Protein AF-A0A0W0XPN0-F1 (afdb_monomer_lite)

Secondary structure (DSSP, 8-state):
--HHHHHHHHHHHHHHH-TT--EEEE----HHHHHIIIIITTSSSTT---HHHHHHHHHHHHHHHHHHHHHTT--EEEE----HHHHHTS-HHHHHHHHHHHGGGGSHHHHHHHHHTTEEEEEE-GGGT--S-TTSHHHHHHHHHHHHHHHS---TTSEEEEEE-S---HHHHHHHHHTS-HHHHHHHHHHHHHHHTT-HHHHHHHHHHHHHHHHHSS--PPPSEEEEE-TTS--------HHHHHTT---EEEEESS-GGG--HHHHHHHHHHHHSPPP--------------HHHHHHHHHHHHHHHH-GGGSBTT--

Sequence (320 aa):
MSNKTDETDFANRVRSHFPEGLTGVISPGGTRSAYILAYNRHNKNPGKIDFADYAEKTFISYCQLLLNFFELGGQNIIDAAPPLGLALTRSPEYIQKMTQYYLTYISQPMQDAYRKMQIDPYFVGLEAIMDSNSTSVLHQYGQRLIDFMETWPYNAGNRKLIFEISPIPLYSLWHSFQAMSASDREHLDNQLRSEVETDFNKLNNTLYRYFIRAIYGFELPPPHFTLSTNAKGSCKAYLSMPTLFSTGINMKFFYTPYSPIHMKRGALKRIIEDLIAPKQSVSHEMDYRTQSLSSQNMATAFVAMQELIDDFDSILGLTK

InterPro domains:
  IPR036424 Decaprenyl diphosphate synthase-like superfamily [G3DSA:3.40.1180.10] (3-280)

Radius of gyration: 20.63 Å; chains: 1; bounding box: 58×41×52 Å

Foldseek 3Di:
DPPPVVLVVQLVLLCVLPVLFAEEEEAQPPLLVLCLLPPQLPPPCSNDDDLVVSLVVLVVLQLVLVVLCVSSNGFEYEYLYPACVVVVVDDLVSSLSVLVSVCVCLDPVNVVSCVVQQEDEEEFPLVVQCDPPCPRSSVVSSVVRVVSNVPDPDDPPGGYYYYHNAQDDVVLLVVLLVPDDPVVNVVLVVLLVVCVVPPLLVNLQSLLQVSCCSGGVDGDGQHQEYEEECLALDDDDSDSYVSNVVSPDDHQYKYANHGSSNADSVLSSLVSVCSSPPDDDDDDRDHNHDDDDDSVVSNVVSVVNVVRSVDSCRMTRSHD

pLDDT: mean 79.83, std 14.8, range [35.81, 97.88]

Structure (mmCIF, N/CA/C/O backbone):
data_AF-A0A0W0XPN0-F1
#
_entry.id   AF-A0A0W0XPN0-F1
#
loop_
_atom_site.group_PDB
_atom_site.id
_atom_site.type_symbol
_atom_site.label_atom_id
_atom_site.label_alt_id
_atom_site.label_comp_id
_atom_site.label_asym_id
_atom_site.label_entity_id
_atom_site.label_seq_id
_atom_site.pdbx_PDB_ins_code
_atom_site.Cartn_x
_atom_site.Cartn_y
_atom_site.Cartn_z
_atom_site.occupancy
_atom_site.B_iso_or_equiv
_atom_site.auth_seq_id
_atom_site.auth_comp_id
_atom_site.auth_asym_id
_atom_site.auth_atom_id
_atom_site.pdbx_PDB_model_num
ATOM 1 N N . MET A 1 1 ? 27.548 -15.413 11.472 1.00 38.91 1 MET A N 1
ATOM 2 C CA . MET A 1 1 ? 26.380 -16.201 11.938 1.00 38.91 1 MET A CA 1
ATOM 3 C C . MET A 1 1 ? 25.649 -15.532 13.121 1.00 38.91 1 MET A C 1
ATOM 5 O O . MET A 1 1 ? 25.025 -16.228 13.903 1.00 38.91 1 MET A O 1
ATOM 9 N N . SER A 1 2 ? 25.638 -14.190 13.220 1.00 45.88 2 SER A N 1
ATOM 10 C CA . SER A 1 2 ? 25.074 -13.441 14.368 1.00 45.88 2 SER A CA 1
ATOM 11 C C . SER A 1 2 ? 23.736 -12.718 14.089 1.00 45.88 2 SER A C 1
ATOM 13 O O . SER A 1 2 ? 23.223 -12.062 14.984 1.00 45.88 2 SER A O 1
ATOM 15 N N . ASN A 1 3 ? 23.158 -12.808 12.880 1.00 55.03 3 ASN A N 1
ATOM 16 C CA . ASN A 1 3 ? 22.055 -11.909 12.480 1.00 55.03 3 ASN A CA 1
ATOM 17 C C . ASN A 1 3 ? 20.630 -12.456 12.677 1.00 55.03 3 ASN A C 1
ATOM 19 O O . ASN A 1 3 ? 19.716 -11.662 12.845 1.00 55.03 3 ASN A O 1
ATOM 23 N N . LYS A 1 4 ? 20.393 -13.777 12.663 1.00 56.25 4 LYS A N 1
ATOM 24 C CA . LYS A 1 4 ? 19.008 -14.303 12.693 1.00 56.25 4 LYS A CA 1
ATOM 25 C C . LYS A 1 4 ? 18.315 -14.151 14.052 1.00 56.25 4 LYS A C 1
ATOM 27 O O . LYS A 1 4 ? 17.098 -13.982 14.091 1.00 56.25 4 LYS A O 1
ATOM 32 N N . THR A 1 5 ? 19.072 -14.228 15.144 1.00 59.00 5 THR A N 1
ATOM 33 C CA . THR A 1 5 ? 18.535 -14.106 16.506 1.00 59.00 5 THR A CA 1
ATOM 34 C C . THR A 1 5 ? 18.104 -12.663 16.782 1.00 59.00 5 THR A C 1
ATOM 36 O O . THR A 1 5 ? 16.946 -12.448 17.108 1.00 59.00 5 THR A O 1
ATOM 39 N N . ASP A 1 6 ? 18.961 -11.680 16.471 1.00 71.69 6 ASP A N 1
ATOM 40 C CA . ASP A 1 6 ? 18.653 -10.241 16.592 1.00 71.69 6 ASP A CA 1
ATOM 41 C C . ASP A 1 6 ? 17.447 -9.813 15.727 1.00 71.69 6 ASP A C 1
ATOM 43 O O . ASP A 1 6 ? 16.615 -9.006 16.137 1.00 71.69 6 ASP A O 1
ATOM 47 N N . GLU A 1 7 ? 17.286 -10.396 14.534 1.00 68.88 7 GLU A N 1
ATOM 48 C CA . GLU A 1 7 ? 16.131 -10.097 13.677 1.00 68.88 7 GLU A CA 1
ATOM 49 C C . GLU A 1 7 ? 14.821 -10.710 14.175 1.00 68.88 7 GLU A C 1
ATOM 51 O O . GLU A 1 7 ? 13.777 -10.058 14.113 1.00 68.88 7 GLU A O 1
ATOM 56 N N . THR A 1 8 ? 14.860 -11.945 14.680 1.00 75.06 8 THR A N 1
ATOM 57 C CA . THR A 1 8 ? 13.676 -12.577 15.283 1.00 75.06 8 THR A CA 1
ATOM 58 C C . THR A 1 8 ? 13.257 -11.809 16.536 1.00 75.06 8 THR A C 1
ATOM 60 O O . THR A 1 8 ? 12.069 -11.551 16.736 1.00 75.06 8 THR A O 1
ATOM 63 N N . ASP A 1 9 ? 14.235 -11.354 17.319 1.00 87.06 9 ASP A N 1
ATOM 64 C CA . ASP A 1 9 ? 14.020 -10.510 18.489 1.00 87.06 9 ASP A CA 1
ATOM 65 C C . ASP A 1 9 ? 13.415 -9.155 18.098 1.00 87.06 9 ASP A C 1
ATOM 67 O O . ASP A 1 9 ? 12.477 -8.685 18.746 1.00 87.06 9 ASP A O 1
ATOM 71 N N . PHE A 1 10 ? 13.869 -8.544 16.999 1.00 92.25 10 PHE A N 1
ATOM 72 C CA . PHE A 1 10 ? 13.281 -7.308 16.485 1.00 92.25 10 PHE A CA 1
ATOM 73 C C . PHE A 1 10 ? 11.823 -7.489 16.050 1.00 92.25 10 PHE A C 1
ATOM 75 O O . PHE A 1 10 ? 10.952 -6.759 16.520 1.00 92.25 10 PHE A O 1
ATOM 82 N N . ALA A 1 11 ? 11.530 -8.474 15.199 1.00 95.25 11 ALA A N 1
ATOM 83 C CA . ALA A 1 11 ? 10.171 -8.703 14.710 1.00 95.25 11 ALA A CA 1
ATOM 84 C C . ALA A 1 11 ? 9.191 -9.019 15.852 1.00 95.25 11 ALA A C 1
ATOM 86 O O . ALA A 1 11 ? 8.047 -8.565 15.837 1.00 95.25 11 ALA A O 1
ATOM 87 N N . ASN A 1 12 ? 9.639 -9.759 16.870 1.00 95.12 12 ASN A N 1
ATOM 88 C CA . ASN A 1 12 ? 8.838 -10.026 18.062 1.00 95.12 12 ASN A CA 1
ATOM 89 C C . ASN A 1 12 ? 8.593 -8.755 18.880 1.00 95.12 12 ASN A C 1
ATOM 91 O O . ASN A 1 12 ? 7.467 -8.530 19.310 1.00 95.12 12 ASN A O 1
ATOM 95 N N . ARG A 1 13 ? 9.595 -7.880 19.039 1.00 94.75 13 ARG A N 1
ATOM 96 C CA . ARG A 1 13 ? 9.406 -6.566 19.678 1.00 94.75 13 ARG A CA 1
ATOM 97 C C . ARG A 1 13 ? 8.383 -5.706 18.939 1.00 94.75 13 ARG A C 1
ATOM 99 O O . ARG A 1 13 ? 7.565 -5.072 19.595 1.00 94.75 13 ARG A O 1
ATOM 106 N N . VAL A 1 14 ? 8.408 -5.708 17.605 1.00 96.06 14 VAL A N 1
ATOM 107 C CA . VAL A 1 14 ? 7.427 -4.988 16.777 1.00 96.06 14 VAL A CA 1
ATOM 108 C C . VAL A 1 14 ? 6.019 -5.519 17.026 1.00 96.06 14 VAL A C 1
ATOM 110 O O . VAL A 1 14 ? 5.128 -4.735 17.334 1.00 96.06 14 VAL A O 1
ATOM 113 N N . ARG A 1 15 ? 5.822 -6.842 16.980 1.00 95.81 15 ARG A N 1
ATOM 114 C CA . ARG A 1 15 ? 4.510 -7.465 17.240 1.00 95.81 15 ARG A CA 1
ATOM 115 C C . ARG A 1 15 ? 4.014 -7.235 18.666 1.00 95.81 15 ARG A C 1
ATOM 117 O O . ARG A 1 15 ? 2.822 -7.052 18.866 1.00 95.81 15 ARG A O 1
ATOM 124 N N . SER A 1 16 ? 4.913 -7.224 19.649 1.00 95.25 16 SER A N 1
ATOM 125 C CA . SER A 1 16 ? 4.556 -6.912 21.036 1.00 95.25 16 SER A CA 1
ATOM 126 C C . SER A 1 16 ? 4.176 -5.443 21.228 1.00 95.25 16 SER A C 1
ATOM 128 O O . SER A 1 16 ? 3.353 -5.146 22.087 1.00 95.25 16 SER A O 1
ATOM 130 N N . HIS A 1 17 ? 4.782 -4.526 20.467 1.00 94.62 17 HIS A N 1
ATOM 131 C CA . HIS A 1 17 ? 4.475 -3.097 20.544 1.00 94.62 17 HIS A CA 1
ATOM 132 C C . HIS A 1 17 ? 3.191 -2.729 19.785 1.00 94.62 17 HIS A C 1
ATOM 134 O O . HIS A 1 17 ? 2.440 -1.887 20.262 1.00 94.62 17 HIS A O 1
ATOM 140 N N . PHE A 1 18 ? 2.928 -3.387 18.651 1.00 94.94 18 PHE A N 1
ATOM 141 C CA . PHE A 1 18 ? 1.719 -3.230 17.834 1.00 94.94 18 PHE A CA 1
ATOM 142 C C . PHE A 1 18 ? 0.908 -4.540 17.826 1.00 94.94 18 PHE A C 1
ATOM 144 O O . PHE A 1 18 ? 0.928 -5.261 16.820 1.00 94.94 18 PHE A O 1
ATOM 151 N N . PRO A 1 19 ? 0.233 -4.907 18.934 1.00 93.69 19 PRO A N 1
ATOM 152 C CA . PRO A 1 19 ? -0.506 -6.169 19.039 1.00 93.69 19 PRO A CA 1
ATOM 153 C C . PRO A 1 19 ? -1.668 -6.286 18.039 1.00 93.69 19 PRO A C 1
ATOM 155 O O . PRO A 1 19 ? -2.025 -7.390 17.635 1.00 93.69 19 PRO A O 1
ATOM 158 N N . GLU A 1 20 ? -2.236 -5.162 17.603 1.00 91.56 20 GLU A N 1
ATOM 159 C CA . GLU A 1 20 ? -3.231 -5.064 16.529 1.00 91.56 20 GLU A CA 1
ATOM 160 C C . GLU A 1 20 ? -2.638 -5.240 15.120 1.00 91.56 20 GLU A C 1
ATOM 162 O O . GLU A 1 20 ? -3.374 -5.449 14.155 1.00 91.56 20 GLU A O 1
ATOM 167 N N . GLY A 1 21 ? -1.310 -5.187 15.001 1.00 95.38 21 GLY A N 1
ATOM 168 C CA . GLY A 1 21 ? -0.568 -5.333 13.758 1.00 95.38 21 GLY A CA 1
ATOM 169 C C . GLY A 1 21 ? -0.085 -4.003 13.180 1.00 95.38 21 GLY A C 1
ATOM 170 O O . GLY A 1 21 ? -0.870 -3.145 12.766 1.00 95.38 21 GLY A O 1
ATOM 171 N N . LEU A 1 22 ? 1.240 -3.875 13.045 1.00 96.50 22 LEU A N 1
ATOM 172 C CA . LEU A 1 22 ? 1.866 -2.725 12.399 1.00 96.50 22 LEU A CA 1
ATOM 173 C C . LEU A 1 22 ? 1.358 -2.576 10.957 1.00 96.50 22 LEU A C 1
ATOM 175 O O . LEU A 1 22 ? 1.516 -3.475 10.123 1.00 96.50 22 LEU A O 1
ATOM 179 N N . THR A 1 23 ? 0.796 -1.402 10.679 1.00 95.00 23 THR A N 1
ATOM 180 C CA . THR A 1 23 ? 0.177 -1.050 9.397 1.00 95.00 23 THR A CA 1
ATOM 181 C C . THR A 1 23 ? 0.876 0.147 8.778 1.00 95.00 23 THR A C 1
ATOM 183 O O . THR A 1 23 ? 0.950 1.204 9.405 1.00 95.00 23 THR A O 1
ATOM 186 N N . GLY A 1 24 ? 1.390 -0.021 7.561 1.00 92.44 24 GLY A N 1
ATOM 187 C CA . GLY A 1 24 ? 2.064 1.032 6.804 1.00 92.44 24 GLY A CA 1
ATOM 188 C C . GLY A 1 24 ? 1.340 1.364 5.509 1.00 92.44 24 GLY A C 1
ATOM 189 O O . GLY A 1 24 ? 0.856 0.464 4.824 1.00 92.44 24 GLY A O 1
ATOM 190 N N . VAL A 1 25 ? 1.305 2.645 5.146 1.00 90.12 25 VAL A N 1
ATOM 191 C CA . VAL A 1 25 ? 0.898 3.079 3.806 1.00 90.12 25 VAL A CA 1
ATOM 192 C C . VAL A 1 25 ? 2.132 3.369 2.970 1.00 90.12 25 VAL A C 1
ATOM 194 O O . VAL A 1 25 ? 2.986 4.150 3.381 1.00 90.12 25 VAL A O 1
ATOM 197 N N . ILE A 1 26 ? 2.240 2.772 1.792 1.00 88.25 26 ILE A N 1
ATOM 198 C CA . ILE A 1 26 ? 3.385 2.956 0.904 1.00 88.25 26 ILE A CA 1
ATOM 199 C C . ILE A 1 26 ? 2.888 3.567 -0.398 1.00 88.25 26 ILE A C 1
ATOM 201 O O . ILE A 1 26 ? 1.990 3.035 -1.038 1.00 88.25 26 ILE A O 1
ATOM 205 N N . SER A 1 27 ? 3.497 4.680 -0.802 1.00 84.38 27 SER A N 1
ATOM 206 C CA . SER A 1 27 ? 3.260 5.313 -2.098 1.00 84.38 27 SER A CA 1
ATOM 207 C C . SER A 1 27 ? 4.542 5.212 -2.930 1.00 84.38 27 SER A C 1
ATOM 209 O O . SER A 1 27 ? 5.396 6.105 -2.870 1.00 84.38 27 SER A O 1
ATOM 211 N N . PRO A 1 28 ? 4.718 4.141 -3.726 1.00 76.38 28 PRO A N 1
ATOM 212 C CA . PRO A 1 28 ? 5.984 3.789 -4.370 1.00 76.38 28 PRO A CA 1
ATOM 213 C C . PRO A 1 28 ? 6.455 4.749 -5.477 1.00 76.38 28 PRO A C 1
ATOM 215 O O . PRO A 1 28 ? 7.382 4.410 -6.200 1.00 76.38 28 PRO A O 1
ATOM 218 N N . GLY A 1 29 ? 5.859 5.934 -5.648 1.00 74.88 29 GLY A N 1
ATOM 219 C CA . GLY A 1 29 ? 6.106 6.869 -6.753 1.00 74.88 29 GLY A CA 1
ATOM 220 C C . GLY A 1 29 ? 7.578 7.059 -7.166 1.00 74.88 29 GLY A C 1
ATOM 221 O O . GLY A 1 29 ? 8.517 6.832 -6.410 1.00 74.88 29 GLY A O 1
ATOM 222 N N . GLY A 1 30 ? 7.800 7.494 -8.411 1.00 71.69 30 GLY A N 1
ATOM 223 C CA . GLY A 1 30 ? 9.156 7.680 -8.950 1.00 71.69 30 GLY A CA 1
ATOM 224 C C . GLY A 1 30 ? 9.826 6.401 -9.473 1.00 71.69 30 GLY A C 1
ATOM 225 O O . GLY A 1 30 ? 10.976 6.460 -9.903 1.00 71.69 30 GLY A O 1
ATOM 226 N N . THR A 1 31 ? 9.099 5.280 -9.525 1.00 77.56 31 THR A N 1
ATOM 227 C CA . THR A 1 31 ? 9.558 3.975 -10.045 1.00 77.56 31 THR A CA 1
ATOM 228 C C . THR A 1 31 ? 10.187 4.063 -11.440 1.00 77.56 31 THR A C 1
ATOM 230 O O . THR A 1 31 ? 11.257 3.512 -11.679 1.00 77.56 31 THR A O 1
ATOM 233 N N . ARG A 1 32 ? 9.581 4.828 -12.362 1.00 77.88 32 ARG A N 1
ATOM 234 C CA . ARG A 1 32 ? 10.117 5.046 -13.717 1.00 77.88 32 ARG A CA 1
ATOM 235 C C . ARG A 1 32 ? 11.497 5.707 -13.690 1.00 77.88 32 ARG A C 1
ATOM 237 O O . ARG A 1 32 ? 12.399 5.268 -14.396 1.00 77.88 32 ARG A O 1
ATOM 244 N N . SER A 1 33 ? 11.657 6.775 -12.907 1.00 75.94 33 SER A N 1
ATOM 245 C CA . SER A 1 33 ? 12.933 7.491 -12.798 1.00 75.94 33 SER A CA 1
ATOM 246 C C . SER A 1 33 ? 14.002 6.597 -12.181 1.00 75.94 33 SER A C 1
ATOM 248 O O . SER A 1 33 ? 15.114 6.532 -12.700 1.00 75.94 33 SER A O 1
ATOM 250 N N . ALA A 1 34 ? 13.645 5.864 -11.125 1.00 76.69 34 ALA A N 1
ATOM 251 C CA . ALA A 1 34 ? 14.553 4.942 -10.464 1.00 76.69 34 ALA A CA 1
ATOM 252 C C . ALA A 1 34 ? 14.997 3.804 -11.397 1.00 76.69 34 ALA A C 1
ATOM 254 O O . ALA A 1 34 ? 16.189 3.524 -11.490 1.00 76.69 34 ALA A O 1
ATOM 255 N N . TYR A 1 35 ? 14.078 3.236 -12.185 1.00 82.50 35 TYR A N 1
ATOM 256 C CA . TYR A 1 35 ? 14.417 2.257 -13.216 1.00 82.50 35 TYR A CA 1
ATOM 257 C C . TYR A 1 35 ? 15.383 2.817 -14.263 1.00 82.50 35 TYR A C 1
ATOM 259 O O . TYR A 1 35 ? 16.380 2.173 -14.589 1.00 82.50 35 TYR A O 1
ATOM 267 N N . ILE A 1 36 ? 15.113 4.018 -14.793 1.00 80.25 36 ILE A N 1
ATOM 268 C CA . ILE A 1 36 ? 15.993 4.631 -15.794 1.00 80.25 36 ILE A CA 1
ATOM 269 C C . ILE A 1 36 ? 17.396 4.790 -15.210 1.00 80.25 36 ILE A C 1
ATOM 271 O O . ILE A 1 36 ? 18.369 4.393 -15.846 1.00 80.25 36 ILE A O 1
ATOM 275 N N . LEU A 1 37 ? 17.500 5.329 -13.996 1.00 76.94 37 LEU A N 1
ATOM 276 C CA . LEU A 1 37 ? 18.777 5.527 -13.322 1.00 76.94 37 LEU A CA 1
ATOM 277 C C . LEU A 1 37 ? 19.495 4.193 -13.067 1.00 76.94 37 LEU A C 1
ATOM 279 O O . LEU A 1 37 ? 20.689 4.090 -13.333 1.00 76.94 37 LEU A O 1
ATOM 283 N N . ALA A 1 38 ? 18.788 3.156 -12.620 1.00 78.75 38 ALA A N 1
ATOM 284 C CA . ALA A 1 38 ? 19.381 1.864 -12.290 1.00 78.75 38 ALA A CA 1
ATOM 285 C C . ALA A 1 38 ? 19.805 1.047 -13.522 1.00 78.75 38 ALA A C 1
ATOM 287 O O . ALA A 1 38 ? 20.898 0.477 -13.520 1.00 78.75 38 ALA A O 1
ATOM 288 N N . TYR A 1 39 ? 18.986 1.022 -14.576 1.00 83.38 39 TYR A N 1
ATOM 289 C CA . TYR A 1 39 ? 19.115 0.041 -15.661 1.00 83.38 39 TYR A CA 1
ATOM 290 C C . TYR A 1 39 ? 19.256 0.649 -17.056 1.00 83.38 39 TYR A C 1
ATOM 292 O O . TYR A 1 39 ? 19.859 0.027 -17.924 1.00 83.38 39 TYR A O 1
ATOM 300 N N . ASN A 1 40 ? 18.728 1.855 -17.286 1.00 81.25 40 ASN A N 1
ATOM 301 C CA . ASN A 1 40 ? 18.625 2.436 -18.629 1.00 81.25 40 ASN A CA 1
ATOM 302 C C . ASN A 1 40 ? 19.573 3.627 -18.864 1.00 81.25 40 ASN A C 1
ATOM 304 O O . ASN A 1 40 ? 19.618 4.169 -19.967 1.00 81.25 40 ASN A O 1
ATOM 308 N N . ARG A 1 41 ? 20.326 4.056 -17.838 1.00 78.94 41 ARG A N 1
ATOM 309 C CA . ARG A 1 41 ? 21.107 5.308 -17.848 1.00 78.94 41 ARG A CA 1
ATOM 310 C C . ARG A 1 41 ? 22.178 5.373 -18.935 1.00 78.94 41 ARG A C 1
ATOM 312 O O . ARG A 1 41 ? 22.492 6.457 -19.411 1.00 78.94 41 ARG A O 1
ATOM 319 N N . HIS A 1 42 ? 22.708 4.221 -19.335 1.00 81.38 42 HIS A N 1
ATOM 320 C CA . HIS A 1 42 ? 23.782 4.115 -20.328 1.00 81.38 42 HIS A CA 1
ATOM 321 C C . HIS A 1 42 ? 23.269 4.007 -21.767 1.00 81.38 42 HIS A C 1
ATOM 323 O O . HIS A 1 42 ? 24.062 4.011 -22.707 1.00 81.38 42 HIS A O 1
ATOM 329 N N . ASN A 1 43 ? 21.952 3.910 -21.966 1.00 81.88 43 ASN A N 1
ATOM 330 C CA . ASN A 1 43 ? 21.377 3.799 -23.300 1.00 81.88 43 ASN A CA 1
ATOM 331 C C . ASN A 1 43 ? 21.349 5.154 -2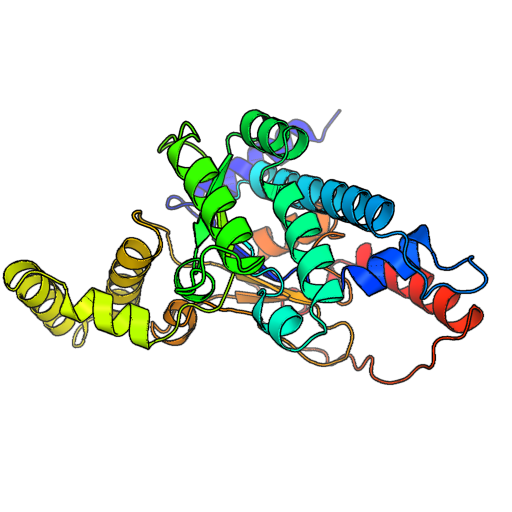4.014 1.00 81.88 43 ASN A C 1
ATOM 333 O O . ASN A 1 43 ? 21.153 6.197 -23.399 1.00 81.88 43 ASN A O 1
ATOM 337 N N . LYS A 1 44 ? 21.480 5.141 -25.350 1.00 82.31 44 LYS A N 1
ATOM 338 C CA . LYS A 1 44 ? 21.454 6.363 -26.186 1.00 82.31 44 LYS A CA 1
ATOM 339 C C . LYS A 1 44 ? 20.177 7.192 -26.007 1.00 82.31 44 LYS A C 1
ATOM 341 O O . LYS A 1 44 ? 20.191 8.398 -26.220 1.00 82.31 44 LYS A O 1
ATOM 346 N N . ASN A 1 45 ? 19.076 6.543 -25.630 1.00 80.12 45 ASN A N 1
ATOM 347 C CA . ASN A 1 45 ? 17.826 7.192 -25.256 1.00 80.12 45 ASN A CA 1
ATOM 348 C C . ASN A 1 45 ? 17.310 6.579 -23.940 1.00 80.12 45 ASN A C 1
ATOM 350 O O . ASN A 1 45 ? 16.487 5.662 -23.987 1.00 80.12 45 ASN A O 1
ATOM 354 N N . PRO A 1 46 ? 17.762 7.073 -22.770 1.00 75.69 46 PRO A N 1
ATOM 355 C CA . PRO A 1 46 ? 17.375 6.529 -21.464 1.00 75.69 46 PRO A CA 1
ATOM 356 C C . PRO A 1 46 ? 15.869 6.627 -21.182 1.00 75.69 46 PRO A C 1
ATOM 358 O O . PRO A 1 46 ? 15.339 5.919 -20.330 1.00 75.69 46 PRO A O 1
ATOM 361 N N . GLY A 1 47 ? 15.154 7.506 -21.892 1.00 75.88 47 GLY A N 1
ATOM 362 C CA . GLY A 1 47 ? 13.705 7.653 -21.776 1.00 75.88 47 GLY A CA 1
ATOM 363 C C . GLY A 1 47 ? 12.907 6.550 -22.476 1.00 75.88 47 GLY A C 1
ATOM 364 O O . GLY A 1 47 ? 11.727 6.376 -22.151 1.00 75.88 47 GLY A O 1
ATOM 365 N N . LYS A 1 48 ? 13.530 5.807 -23.408 1.00 82.12 48 LYS A N 1
ATOM 366 C CA . LYS A 1 48 ? 12.925 4.663 -24.099 1.00 82.12 48 LYS A CA 1
ATOM 367 C C . LYS A 1 48 ? 12.994 3.441 -23.190 1.00 82.12 48 LYS A C 1
ATOM 369 O O . LYS A 1 48 ? 14.044 2.824 -23.052 1.00 82.12 48 LYS A O 1
ATOM 374 N N . ILE A 1 49 ? 11.869 3.128 -22.563 1.00 80.62 49 ILE A N 1
ATOM 375 C CA . ILE A 1 49 ? 11.739 2.024 -21.615 1.00 80.62 49 ILE A CA 1
ATOM 376 C C . ILE A 1 49 ? 11.174 0.806 -22.338 1.00 80.62 49 ILE A C 1
ATOM 378 O O . ILE A 1 49 ? 10.154 0.917 -23.024 1.00 80.62 49 ILE A O 1
ATOM 382 N N . ASP A 1 50 ? 11.827 -0.340 -22.162 1.00 84.44 50 ASP A N 1
ATOM 383 C CA . ASP A 1 50 ? 11.191 -1.631 -22.394 1.00 84.44 50 ASP A CA 1
ATOM 384 C C . ASP A 1 50 ? 10.227 -1.894 -21.233 1.00 84.44 50 ASP A C 1
ATOM 386 O O . ASP A 1 50 ? 10.638 -2.032 -20.081 1.00 84.44 50 ASP A O 1
ATOM 390 N N . PHE A 1 51 ? 8.929 -1.884 -21.530 1.00 80.31 51 PHE A N 1
ATOM 391 C CA . PHE A 1 51 ? 7.896 -2.020 -20.511 1.00 80.31 51 PHE A CA 1
ATOM 392 C C . PHE A 1 51 ? 7.920 -3.386 -19.823 1.00 80.31 51 PHE A C 1
ATOM 394 O O . PHE A 1 51 ? 7.583 -3.439 -18.644 1.00 80.31 51 PHE A O 1
ATOM 401 N N . ALA A 1 52 ? 8.323 -4.458 -20.512 1.00 82.44 52 ALA A N 1
ATOM 402 C CA . ALA A 1 52 ? 8.379 -5.789 -19.915 1.00 82.44 52 ALA A CA 1
ATOM 403 C C . ALA A 1 52 ? 9.524 -5.882 -18.892 1.00 82.44 52 ALA A C 1
ATOM 405 O O . ALA A 1 52 ? 9.293 -6.250 -17.743 1.00 82.44 52 ALA A O 1
ATOM 406 N N . ASP A 1 53 ? 10.726 -5.439 -19.271 1.00 86.31 53 ASP A N 1
ATOM 407 C CA . ASP A 1 53 ? 11.890 -5.390 -18.373 1.00 86.31 53 ASP A CA 1
ATOM 408 C C . ASP A 1 53 ? 11.672 -4.417 -17.198 1.00 86.31 53 ASP A C 1
ATOM 410 O O . ASP A 1 53 ? 12.009 -4.714 -16.050 1.00 86.31 53 ASP A O 1
ATOM 414 N N . TYR A 1 54 ? 11.054 -3.258 -17.453 1.00 85.31 54 TYR A N 1
ATOM 415 C CA . TYR A 1 54 ? 10.648 -2.329 -16.396 1.00 85.31 54 TYR A CA 1
ATOM 416 C C . TYR A 1 54 ? 9.676 -2.960 -15.408 1.00 85.31 54 TYR A C 1
ATOM 418 O O . TYR A 1 54 ? 9.831 -2.770 -14.195 1.00 85.31 54 TYR A O 1
ATOM 426 N N . ALA A 1 55 ? 8.700 -3.711 -15.918 1.00 82.44 55 ALA A N 1
ATOM 427 C CA . ALA A 1 55 ? 7.713 -4.370 -15.090 1.00 82.44 55 ALA A CA 1
ATOM 428 C C . ALA A 1 55 ? 8.356 -5.406 -14.170 1.00 82.44 55 ALA A C 1
ATOM 430 O O . ALA A 1 55 ? 8.161 -5.356 -12.959 1.00 82.44 55 ALA A O 1
ATOM 431 N N . GLU A 1 56 ? 9.178 -6.285 -14.740 1.00 85.12 56 GLU A N 1
ATOM 432 C CA . GLU A 1 56 ? 9.880 -7.343 -14.017 1.00 85.12 56 GLU A CA 1
ATOM 433 C C . GLU A 1 56 ? 10.791 -6.784 -12.914 1.00 85.12 56 GLU A C 1
ATOM 435 O O . GLU A 1 56 ? 10.744 -7.224 -11.766 1.00 85.12 56 GLU A O 1
ATOM 440 N N . LYS A 1 57 ? 11.593 -5.758 -13.214 1.00 87.56 57 LYS A N 1
ATOM 441 C CA . LYS A 1 57 ? 12.526 -5.189 -12.226 1.00 87.56 57 LYS A CA 1
ATOM 442 C C . LYS A 1 57 ? 11.823 -4.409 -11.119 1.00 87.56 57 LYS A C 1
ATOM 444 O O . LYS A 1 57 ? 12.250 -4.455 -9.960 1.00 87.56 57 LYS A O 1
ATOM 449 N N . THR A 1 58 ? 10.741 -3.710 -11.460 1.00 86.00 58 THR A N 1
ATOM 450 C CA . THR A 1 58 ? 9.889 -3.036 -10.471 1.00 86.00 58 THR A CA 1
ATOM 451 C C . THR A 1 58 ? 9.220 -4.066 -9.567 1.00 86.00 58 THR A C 1
ATOM 453 O O . THR A 1 58 ? 9.234 -3.905 -8.350 1.00 86.00 58 THR A O 1
ATOM 456 N N . PHE A 1 59 ? 8.729 -5.161 -10.150 1.00 85.81 59 PHE A N 1
ATOM 457 C CA . PHE A 1 59 ? 8.137 -6.288 -9.439 1.00 85.81 59 PHE A CA 1
ATOM 458 C C . PHE A 1 59 ? 9.106 -6.926 -8.437 1.00 85.81 59 PHE A C 1
ATOM 460 O O . PHE A 1 59 ? 8.774 -7.042 -7.260 1.00 85.81 59 PHE A O 1
ATOM 467 N N . ILE A 1 60 ? 10.330 -7.261 -8.859 1.00 88.44 60 ILE A N 1
ATOM 468 C CA . ILE A 1 60 ? 11.353 -7.845 -7.974 1.00 88.44 60 ILE A CA 1
ATOM 469 C C . ILE A 1 60 ? 11.637 -6.923 -6.782 1.00 88.44 60 ILE A C 1
ATOM 471 O O . ILE A 1 60 ? 11.651 -7.368 -5.632 1.00 88.44 60 ILE A O 1
ATOM 475 N N . SER A 1 61 ? 11.832 -5.630 -7.051 1.00 89.00 61 SER A N 1
ATOM 476 C CA . SER A 1 61 ? 12.107 -4.632 -6.009 1.00 89.00 61 SER A CA 1
ATOM 477 C C . SER A 1 61 ? 10.930 -4.509 -5.035 1.00 89.00 61 SER A C 1
ATOM 479 O O . SER A 1 61 ? 11.113 -4.480 -3.819 1.00 89.00 61 SER A O 1
ATOM 481 N N . TYR A 1 62 ? 9.706 -4.522 -5.562 1.00 90.69 62 TYR A N 1
ATOM 482 C CA . TYR A 1 62 ? 8.487 -4.468 -4.771 1.00 90.69 62 TYR A CA 1
ATOM 483 C C . TYR A 1 62 ? 8.306 -5.703 -3.875 1.00 90.69 62 TYR A C 1
ATOM 485 O O . TYR A 1 62 ? 8.083 -5.559 -2.676 1.00 90.69 62 TYR A O 1
ATOM 493 N N . CYS A 1 63 ? 8.491 -6.919 -4.400 1.00 91.94 63 CYS A N 1
ATOM 494 C CA . CYS A 1 63 ? 8.449 -8.138 -3.586 1.00 91.94 63 CYS A CA 1
ATOM 495 C C . CYS A 1 63 ? 9.500 -8.121 -2.469 1.00 91.94 63 CYS A C 1
ATOM 497 O O . CYS A 1 63 ? 9.218 -8.575 -1.360 1.00 91.94 63 CYS A O 1
ATOM 499 N N . GLN A 1 64 ? 10.691 -7.573 -2.728 1.00 93.06 64 GLN A N 1
ATOM 500 C CA . GLN A 1 64 ? 11.721 -7.423 -1.700 1.00 93.06 64 GLN A CA 1
ATOM 501 C C . GLN A 1 64 ? 11.304 -6.434 -0.603 1.00 93.06 64 GLN A C 1
ATOM 503 O O . GLN A 1 64 ? 11.571 -6.688 0.572 1.00 93.06 64 GLN A O 1
ATOM 508 N N . LEU A 1 65 ? 10.641 -5.328 -0.958 1.00 93.44 65 LEU A N 1
ATOM 509 C CA . LEU A 1 65 ? 10.074 -4.388 0.011 1.00 93.44 65 LEU A CA 1
ATOM 510 C C . LEU A 1 65 ? 9.023 -5.069 0.899 1.00 93.44 65 LEU A C 1
ATOM 512 O O . LEU A 1 65 ? 9.112 -4.960 2.123 1.00 93.44 65 LEU A O 1
ATOM 516 N N . LEU A 1 66 ? 8.078 -5.803 0.297 1.00 95.06 66 LEU A N 1
ATOM 517 C CA . LEU A 1 66 ? 7.061 -6.563 1.033 1.00 95.06 66 LEU A CA 1
ATOM 518 C C . LEU A 1 66 ? 7.714 -7.552 2.003 1.00 95.06 66 LEU A C 1
ATOM 520 O O . LEU A 1 66 ? 7.404 -7.552 3.195 1.00 95.06 66 LEU A O 1
ATOM 524 N N . LEU A 1 67 ? 8.663 -8.350 1.506 1.00 95.44 67 LEU A N 1
ATOM 525 C CA . LEU A 1 67 ? 9.394 -9.323 2.311 1.00 95.44 67 LEU A CA 1
ATOM 526 C C . LEU A 1 67 ? 10.078 -8.647 3.502 1.00 95.44 67 LEU A C 1
ATOM 528 O O . LEU A 1 67 ? 9.895 -9.077 4.638 1.00 95.44 67 LEU A O 1
ATOM 532 N N . ASN A 1 68 ? 10.811 -7.558 3.254 1.00 95.44 68 ASN A N 1
ATOM 533 C CA . ASN A 1 68 ? 11.496 -6.810 4.303 1.00 95.44 68 ASN A CA 1
ATOM 534 C C . ASN A 1 68 ? 10.518 -6.303 5.369 1.00 95.44 68 ASN A C 1
ATOM 536 O O . ASN A 1 68 ? 10.792 -6.461 6.554 1.00 95.44 68 ASN A O 1
ATOM 540 N N . PHE A 1 69 ? 9.384 -5.720 4.974 1.00 96.62 69 PHE A N 1
ATOM 541 C CA . PHE A 1 69 ? 8.392 -5.204 5.920 1.00 96.62 69 PHE A CA 1
ATOM 542 C C . PHE A 1 69 ? 7.811 -6.306 6.809 1.00 96.62 69 PHE A C 1
ATOM 544 O O . PHE A 1 69 ? 7.808 -6.194 8.037 1.00 96.62 69 PHE A O 1
ATOM 551 N N . PHE A 1 70 ? 7.354 -7.395 6.196 1.00 96.75 70 PHE A N 1
ATOM 552 C CA . PHE A 1 70 ? 6.687 -8.481 6.905 1.00 96.75 70 PHE A CA 1
ATOM 553 C C . PHE A 1 70 ? 7.643 -9.313 7.772 1.00 96.75 70 PHE A C 1
ATOM 555 O O . PHE A 1 70 ? 7.258 -9.791 8.844 1.00 96.75 70 PHE A O 1
ATOM 562 N N . GLU A 1 71 ? 8.900 -9.473 7.349 1.00 95.75 71 GLU A N 1
ATOM 563 C CA . GLU A 1 71 ? 9.946 -10.106 8.161 1.00 95.75 71 GLU A CA 1
ATOM 564 C C . GLU A 1 71 ? 10.393 -9.230 9.333 1.00 95.75 71 GLU A C 1
ATOM 566 O O . GLU A 1 71 ? 10.795 -9.769 10.360 1.00 95.75 71 GLU A O 1
ATOM 571 N N . LEU A 1 72 ? 10.295 -7.903 9.216 1.00 96.56 72 LEU A N 1
ATOM 572 C CA . LEU A 1 72 ? 10.555 -6.970 10.316 1.00 96.56 72 LEU A CA 1
ATOM 573 C C . LEU A 1 72 ? 9.392 -6.884 11.319 1.00 96.56 72 LEU A C 1
ATOM 575 O O . LEU A 1 72 ? 9.479 -6.118 12.269 1.00 96.56 72 LEU A O 1
ATOM 579 N N . GLY A 1 73 ? 8.328 -7.677 11.154 1.00 96.06 73 GLY A N 1
ATOM 580 C CA . GLY A 1 73 ? 7.188 -7.718 12.076 1.00 96.06 73 GLY A CA 1
ATOM 581 C C . GLY A 1 73 ? 5.986 -6.879 11.642 1.00 96.06 73 GLY A C 1
ATOM 582 O O . GLY A 1 73 ? 5.010 -6.811 12.384 1.00 96.06 73 GLY A O 1
ATOM 583 N N . GLY A 1 74 ? 6.025 -6.286 10.445 1.00 97.06 74 GLY A N 1
ATOM 584 C CA . GLY A 1 74 ? 4.855 -5.685 9.812 1.00 97.06 74 GLY A CA 1
ATOM 585 C C . GLY A 1 74 ? 3.714 -6.689 9.623 1.00 97.06 74 GLY A C 1
ATOM 586 O O . GLY A 1 74 ? 3.966 -7.879 9.409 1.00 97.06 74 GLY A O 1
ATOM 587 N N . GLN A 1 75 ? 2.469 -6.210 9.683 1.00 97.44 75 GLN A N 1
ATOM 588 C CA . GLN A 1 75 ? 1.273 -7.045 9.526 1.00 97.44 75 GLN A CA 1
ATOM 589 C C . GLN A 1 75 ? 0.442 -6.647 8.310 1.00 97.44 75 GLN A C 1
ATOM 591 O O . GLN A 1 75 ? -0.033 -7.526 7.586 1.00 97.44 75 GLN A O 1
ATOM 596 N N . ASN A 1 76 ? 0.304 -5.343 8.056 1.00 96.50 76 ASN A N 1
ATOM 597 C CA . ASN A 1 76 ? -0.525 -4.848 6.967 1.00 96.50 76 ASN A CA 1
ATOM 598 C C . ASN A 1 76 ? 0.185 -3.767 6.146 1.00 96.50 76 ASN A C 1
ATOM 600 O O . ASN A 1 76 ? 0.829 -2.870 6.694 1.00 96.50 76 ASN A O 1
ATOM 604 N N . ILE A 1 77 ? 0.031 -3.834 4.827 1.00 94.06 77 ILE A N 1
ATOM 605 C CA . ILE A 1 77 ? 0.451 -2.779 3.904 1.00 94.06 77 ILE A CA 1
ATOM 606 C C . ILE A 1 77 ? -0.769 -2.294 3.138 1.00 94.06 77 ILE A C 1
ATOM 608 O O . ILE A 1 77 ? -1.518 -3.095 2.583 1.00 94.06 77 ILE A O 1
ATOM 612 N N . ILE A 1 78 ? -0.916 -0.978 3.067 1.00 90.81 78 ILE A N 1
ATOM 613 C CA . ILE A 1 78 ? -1.755 -0.305 2.083 1.00 90.81 78 ILE A CA 1
ATOM 614 C C . ILE A 1 78 ? -0.810 0.254 1.019 1.00 90.81 78 ILE A C 1
ATOM 616 O O . ILE A 1 78 ? -0.021 1.156 1.292 1.00 90.81 78 ILE A O 1
ATOM 620 N N . ASP A 1 79 ? -0.841 -0.305 -0.183 1.00 88.25 79 ASP A N 1
ATOM 621 C CA . ASP A 1 79 ? -0.119 0.223 -1.330 1.00 88.25 79 ASP A CA 1
ATOM 622 C C . ASP A 1 79 ? -1.015 1.202 -2.080 1.00 88.25 79 ASP A C 1
ATOM 624 O O . ASP A 1 79 ? -1.913 0.825 -2.839 1.00 88.25 79 ASP A O 1
ATOM 628 N N . ALA A 1 80 ? -0.724 2.480 -1.873 1.00 77.31 80 ALA A N 1
ATOM 629 C CA . ALA A 1 80 ? -1.296 3.567 -2.639 1.00 77.31 80 ALA A CA 1
ATOM 630 C C . ALA A 1 80 ? -0.436 3.823 -3.886 1.00 77.31 80 ALA A C 1
ATOM 632 O O . ALA A 1 80 ? 0.114 4.913 -4.109 1.00 77.31 80 ALA A O 1
ATOM 633 N N . ALA A 1 81 ? -0.280 2.768 -4.689 1.00 64.69 81 ALA A N 1
ATOM 634 C CA . ALA A 1 81 ? 0.309 2.814 -6.016 1.00 64.69 81 ALA A CA 1
ATOM 635 C C . ALA A 1 81 ? -0.420 3.880 -6.847 1.00 64.69 81 ALA A C 1
ATOM 637 O O . ALA A 1 81 ? -1.591 4.158 -6.586 1.00 64.69 81 ALA A O 1
ATOM 638 N N . PRO A 1 82 ? 0.241 4.525 -7.832 1.00 58.69 82 PRO A N 1
ATOM 639 C CA . PRO A 1 82 ? -0.385 5.604 -8.576 1.00 58.69 82 PRO A CA 1
ATOM 640 C C . PRO A 1 82 ? -1.714 5.103 -9.146 1.00 58.69 82 PRO A C 1
ATOM 642 O O . PRO A 1 82 ? -1.701 4.205 -10.002 1.00 58.69 82 PRO A O 1
ATOM 645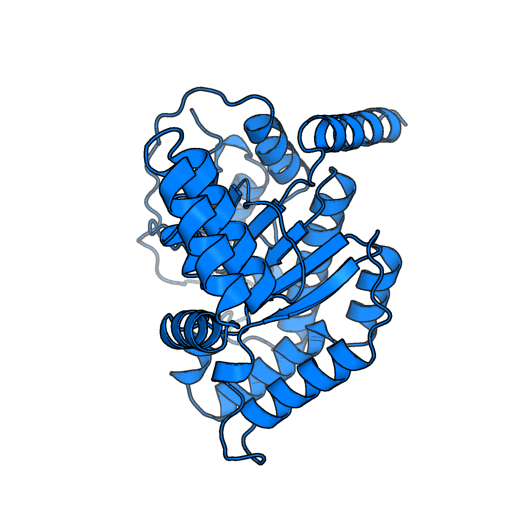 N N . PRO A 1 83 ? -2.839 5.671 -8.672 1.00 56.34 83 PRO A N 1
ATOM 646 C CA . PRO A 1 83 ? -4.144 5.175 -9.032 1.00 56.34 83 PRO A CA 1
ATOM 647 C C . PRO A 1 83 ? -4.264 5.268 -10.541 1.00 56.34 83 PRO A C 1
ATOM 649 O O . PRO A 1 83 ? -3.706 6.189 -11.164 1.00 56.34 83 PRO A O 1
ATOM 652 N N . LEU A 1 84 ? -5.037 4.358 -11.133 1.00 64.06 84 LEU A N 1
ATOM 653 C CA . LEU A 1 84 ? -5.412 4.460 -12.541 1.00 64.06 84 LEU A CA 1
ATOM 654 C C . LEU A 1 84 ? -5.841 5.888 -12.905 1.00 64.06 84 LEU A C 1
ATOM 656 O O . LEU A 1 84 ? -5.580 6.298 -14.024 1.00 64.06 84 LEU A O 1
ATOM 660 N N . GLY A 1 85 ? -6.344 6.692 -11.958 1.00 60.06 85 GLY A N 1
ATOM 661 C CA . GLY A 1 85 ? -6.591 8.132 -12.088 1.00 60.06 85 GLY A CA 1
ATOM 662 C C . GLY A 1 85 ? -5.549 8.939 -12.883 1.00 60.06 85 GLY A C 1
ATOM 663 O O . GLY A 1 85 ? -5.936 9.727 -13.741 1.00 60.06 85 GLY A O 1
ATOM 664 N N . LEU A 1 86 ? -4.236 8.730 -12.699 1.00 60.72 86 LEU A N 1
ATOM 665 C CA . LEU A 1 86 ? -3.238 9.413 -13.546 1.00 60.72 86 LEU A CA 1
ATOM 666 C C . LEU A 1 86 ? -3.166 8.824 -14.961 1.00 60.72 86 LEU A C 1
ATOM 668 O O . LEU A 1 86 ? -2.936 9.567 -15.915 1.00 60.72 86 LEU A O 1
ATOM 672 N N . ALA A 1 87 ? -3.352 7.512 -15.109 1.00 64.75 87 ALA A N 1
ATOM 673 C CA . ALA A 1 87 ? -3.411 6.842 -16.405 1.00 64.75 87 ALA A CA 1
ATOM 674 C C . ALA A 1 87 ? -4.683 7.206 -17.194 1.00 64.75 87 ALA A C 1
ATOM 676 O O . ALA A 1 87 ? -4.597 7.331 -18.409 1.00 64.75 87 ALA A O 1
ATOM 677 N N . LEU A 1 88 ? -5.814 7.473 -16.527 1.00 67.94 88 LEU A N 1
ATOM 678 C CA . LEU A 1 88 ? -7.078 7.898 -17.150 1.00 67.94 88 LEU A CA 1
ATOM 679 C C . LEU A 1 88 ? -6.958 9.237 -17.890 1.00 67.94 88 LEU A C 1
ATOM 681 O O . LEU A 1 88 ? -7.714 9.502 -18.815 1.00 67.94 88 LEU A O 1
ATOM 685 N N . THR A 1 89 ? -5.982 10.071 -17.519 1.00 70.12 89 THR A N 1
ATOM 686 C CA . THR A 1 89 ? -5.680 11.334 -18.222 1.00 70.12 89 THR A CA 1
ATOM 687 C C . THR A 1 89 ? -4.738 11.161 -19.423 1.00 70.12 89 THR A C 1
ATOM 689 O O . THR A 1 89 ? -4.293 12.144 -20.018 1.00 70.12 89 THR A O 1
ATOM 692 N N . ARG A 1 90 ? -4.362 9.922 -19.762 1.00 79.12 90 ARG A N 1
ATOM 693 C CA . ARG A 1 90 ? -3.418 9.588 -20.842 1.00 79.12 90 ARG A CA 1
ATOM 694 C C . ARG A 1 90 ? -4.135 8.911 -22.010 1.00 79.12 90 ARG A C 1
ATOM 696 O O . ARG A 1 90 ? -5.343 8.715 -21.985 1.00 79.12 90 ARG A O 1
ATOM 703 N N . SER A 1 91 ? -3.381 8.593 -23.065 1.00 82.94 91 SER A N 1
ATOM 704 C CA . SER A 1 91 ? -3.948 7.974 -24.265 1.00 82.94 91 SER A CA 1
ATOM 705 C C . SER A 1 91 ? -4.480 6.555 -23.988 1.00 82.94 91 SER A C 1
ATOM 707 O O . SER A 1 91 ? -3.964 5.881 -23.086 1.00 82.94 91 SER A O 1
ATOM 709 N N . PRO A 1 92 ? -5.455 6.060 -24.771 1.00 84.75 92 PRO A N 1
ATOM 710 C CA . PRO A 1 92 ? -5.974 4.696 -24.637 1.00 84.75 92 PRO A CA 1
ATOM 711 C C . PRO A 1 92 ? -4.885 3.614 -24.677 1.00 84.75 92 PRO A C 1
ATOM 713 O O . PRO A 1 92 ? -4.915 2.668 -23.892 1.00 84.75 92 PRO A O 1
ATOM 716 N N . GLU A 1 93 ? -3.863 3.782 -25.518 1.00 84.31 93 GLU A N 1
ATOM 717 C CA . GLU A 1 93 ? -2.737 2.845 -25.619 1.00 84.31 93 GLU A CA 1
ATOM 718 C C . GLU A 1 93 ? -1.896 2.830 -24.338 1.00 84.31 93 GLU A C 1
ATOM 720 O O . GLU A 1 93 ? -1.358 1.793 -23.946 1.00 84.31 93 GLU A O 1
ATOM 725 N N . TYR A 1 94 ? -1.765 3.981 -23.670 1.00 82.75 94 TYR A N 1
ATOM 726 C CA . TYR A 1 94 ? -1.091 4.060 -22.379 1.00 82.75 94 TYR A CA 1
ATOM 727 C C . TYR A 1 94 ? -1.903 3.345 -21.295 1.00 82.75 94 TYR A C 1
ATOM 729 O O . TYR A 1 94 ? -1.332 2.581 -20.518 1.00 82.75 94 TYR A O 1
ATOM 737 N N . ILE A 1 95 ? -3.225 3.542 -21.269 1.00 83.56 95 ILE A N 1
ATOM 738 C CA . ILE A 1 95 ? -4.134 2.853 -20.338 1.00 83.56 95 ILE A CA 1
ATOM 739 C C . ILE A 1 95 ? -4.038 1.334 -20.525 1.00 83.56 95 ILE A C 1
ATOM 741 O O . ILE A 1 95 ? -3.896 0.601 -19.547 1.00 83.56 95 ILE A O 1
ATOM 745 N N . GLN A 1 96 ? -4.026 0.855 -21.770 1.00 86.31 96 GLN A N 1
ATOM 746 C CA . GLN A 1 96 ? -3.876 -0.568 -22.076 1.00 86.31 96 GLN A CA 1
ATOM 747 C C . GLN A 1 96 ? -2.542 -1.142 -21.579 1.00 86.31 96 GLN A C 1
ATOM 749 O O . GLN A 1 96 ? -2.514 -2.191 -20.940 1.00 86.31 96 GLN A O 1
ATOM 754 N N . LYS A 1 97 ? -1.429 -0.437 -21.804 1.00 84.38 97 LYS A N 1
ATOM 755 C CA . LYS A 1 97 ? -0.117 -0.870 -21.297 1.00 84.38 97 LYS A CA 1
ATOM 756 C C . LYS A 1 97 ? -0.068 -0.897 -19.772 1.00 84.38 97 LYS A C 1
ATOM 758 O O . LYS A 1 97 ? 0.477 -1.834 -19.196 1.00 84.38 97 LYS A O 1
ATOM 763 N N . MET A 1 98 ? -0.633 0.116 -19.117 1.00 82.25 98 MET A N 1
ATOM 764 C CA . MET A 1 98 ? -0.632 0.205 -17.656 1.00 82.25 98 MET A CA 1
ATOM 765 C C . MET A 1 98 ? -1.522 -0.852 -17.003 1.00 82.25 98 MET A C 1
ATOM 767 O O . MET A 1 98 ? -1.111 -1.451 -16.018 1.00 82.25 98 MET A O 1
ATOM 771 N N . THR A 1 99 ? -2.704 -1.125 -17.552 1.00 86.25 99 THR A N 1
ATOM 772 C CA . THR A 1 99 ? -3.579 -2.199 -17.048 1.00 86.25 99 THR A CA 1
ATOM 773 C C . THR A 1 99 ? -2.932 -3.570 -17.225 1.00 86.25 99 THR A C 1
ATOM 775 O O . THR A 1 99 ? -2.922 -4.360 -16.286 1.00 86.25 99 THR A O 1
ATOM 778 N N . GLN A 1 100 ? -2.285 -3.834 -18.366 1.00 85.50 100 GLN A N 1
ATOM 779 C CA . GLN A 1 100 ? -1.496 -5.056 -18.552 1.00 85.50 100 GLN A CA 1
ATOM 780 C C . GLN A 1 100 ? -0.342 -5.161 -17.546 1.00 85.50 100 GLN A C 1
ATOM 782 O O . GLN A 1 100 ? -0.100 -6.237 -17.001 1.00 85.50 100 GLN A O 1
ATOM 787 N N . TYR A 1 101 ? 0.346 -4.051 -17.273 1.00 84.06 101 TYR A N 1
ATOM 788 C CA . TYR A 1 101 ? 1.373 -3.993 -16.239 1.00 84.06 101 TYR A CA 1
ATOM 789 C C . TYR A 1 101 ? 0.800 -4.312 -14.853 1.00 84.06 101 TYR A C 1
ATOM 791 O O . TYR A 1 101 ? 1.350 -5.153 -14.151 1.00 84.06 101 TYR A O 1
ATOM 799 N N . TYR A 1 102 ? -0.323 -3.716 -14.461 1.00 86.25 102 TYR A N 1
ATOM 800 C CA . TYR A 1 102 ? -0.914 -3.956 -13.144 1.00 86.25 102 TYR A CA 1
ATOM 801 C C . TYR A 1 102 ? -1.497 -5.364 -12.975 1.00 86.25 102 TYR A C 1
ATOM 803 O O . TYR A 1 102 ? -1.516 -5.890 -11.866 1.00 86.25 102 TYR A O 1
ATOM 811 N N . LEU A 1 103 ? -1.860 -6.049 -14.062 1.00 88.69 103 LEU A N 1
ATOM 812 C CA . LEU A 1 103 ? -2.216 -7.471 -14.005 1.00 88.69 103 LEU A CA 1
ATOM 813 C C . LEU A 1 103 ? -1.048 -8.374 -13.570 1.00 88.69 103 LEU A C 1
ATOM 815 O O . LEU A 1 103 ? -1.277 -9.528 -13.207 1.00 88.69 103 LEU A O 1
ATOM 819 N N . THR A 1 104 ? 0.192 -7.870 -13.534 1.00 87.56 104 THR A N 1
ATOM 820 C CA . THR A 1 104 ? 1.311 -8.595 -12.910 1.00 87.56 104 THR A CA 1
ATOM 821 C C . THR A 1 104 ? 1.091 -8.830 -11.411 1.00 87.56 104 THR A C 1
ATOM 823 O O . THR A 1 104 ? 1.543 -9.857 -10.905 1.00 87.56 104 THR A O 1
ATOM 826 N N . TYR A 1 105 ? 0.315 -7.987 -10.716 1.00 89.5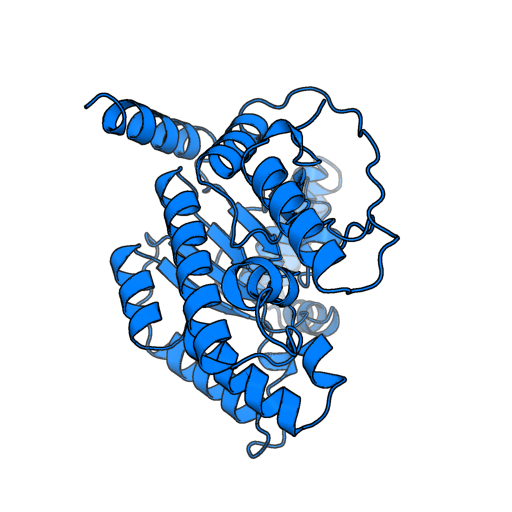6 105 TYR A N 1
ATOM 827 C CA . TYR A 1 105 ? -0.004 -8.166 -9.292 1.00 89.56 105 TYR A CA 1
ATOM 828 C C . TYR A 1 105 ? -0.882 -9.389 -8.994 1.00 89.56 105 TYR A C 1
ATOM 830 O O . TYR A 1 105 ? -0.927 -9.837 -7.850 1.00 89.56 105 TYR A O 1
ATOM 838 N N . ILE A 1 106 ? -1.539 -9.952 -10.012 1.00 94.00 106 ILE A N 1
ATOM 839 C CA . ILE A 1 106 ? -2.312 -11.201 -9.915 1.00 94.00 106 ILE A CA 1
ATOM 840 C C . ILE A 1 106 ? -1.715 -12.329 -10.770 1.00 94.00 106 ILE A C 1
ATOM 842 O O . ILE A 1 106 ? -2.333 -13.376 -10.959 1.00 94.00 106 ILE A O 1
ATOM 846 N N . SER A 1 107 ? -0.507 -12.133 -11.306 1.00 92.44 107 SER A N 1
ATOM 847 C CA . SER A 1 107 ? 0.202 -13.153 -12.083 1.00 92.44 107 SER A CA 1
ATOM 848 C C . SER A 1 107 ? 0.694 -14.303 -11.201 1.00 92.44 107 SER A C 1
ATOM 850 O O . SER A 1 107 ? 0.887 -14.130 -9.999 1.00 92.44 107 SER A O 1
ATOM 852 N N . GLN A 1 108 ? 0.955 -15.472 -11.797 1.00 95.00 108 GLN A N 1
ATOM 853 C CA . GLN A 1 108 ? 1.433 -16.644 -11.054 1.00 95.00 108 GLN A CA 1
ATOM 854 C C . GLN A 1 108 ? 2.684 -16.359 -10.195 1.00 95.00 108 GLN A C 1
ATOM 856 O O . GLN A 1 108 ? 2.651 -16.707 -9.015 1.00 95.00 108 GLN A O 1
ATOM 861 N N . PRO A 1 109 ? 3.735 -15.664 -10.687 1.00 92.94 109 PRO A N 1
ATOM 862 C CA . PRO A 1 109 ? 4.880 -15.311 -9.846 1.00 92.94 109 PRO A CA 1
ATOM 863 C C . PRO A 1 109 ? 4.505 -14.498 -8.602 1.00 92.94 109 PRO A C 1
ATOM 865 O O . PRO A 1 109 ? 5.067 -14.714 -7.529 1.00 92.94 109 PRO A O 1
ATOM 868 N N . MET A 1 110 ? 3.539 -13.581 -8.720 1.00 92.31 110 MET A N 1
ATOM 869 C CA . MET A 1 110 ? 3.084 -12.787 -7.580 1.00 92.31 110 MET A CA 1
ATOM 870 C C . MET A 1 110 ? 2.255 -13.617 -6.606 1.00 92.31 110 MET A C 1
ATOM 872 O O . MET A 1 110 ? 2.437 -13.518 -5.397 1.00 92.31 110 MET A O 1
ATOM 876 N N . GLN A 1 111 ? 1.402 -14.497 -7.123 1.00 96.44 111 GLN A N 1
ATOM 877 C CA . GLN A 1 111 ? 0.665 -15.443 -6.295 1.00 96.44 111 GLN A CA 1
ATOM 878 C C . GLN A 1 111 ? 1.604 -16.361 -5.503 1.00 96.44 111 GLN A C 1
ATOM 880 O O . GLN A 1 111 ? 1.378 -16.606 -4.320 1.00 96.44 111 GLN A O 1
ATOM 885 N N . ASP A 1 112 ? 2.682 -16.841 -6.120 1.00 96.19 112 ASP A N 1
ATOM 886 C CA . ASP A 1 112 ? 3.684 -17.662 -5.437 1.00 96.19 112 ASP A CA 1
ATOM 887 C C . ASP A 1 112 ? 4.411 -16.863 -4.348 1.00 96.19 112 ASP A C 1
ATOM 889 O O . ASP A 1 112 ? 4.637 -17.373 -3.246 1.00 96.19 112 ASP A O 1
ATOM 893 N N . ALA A 1 113 ? 4.704 -15.586 -4.613 1.00 94.75 113 ALA A N 1
ATOM 894 C CA . ALA A 1 113 ? 5.249 -14.667 -3.623 1.00 94.75 113 ALA A CA 1
ATOM 895 C C . ALA A 1 113 ? 4.275 -14.452 -2.447 1.00 94.75 113 ALA A C 1
ATOM 897 O O . ALA A 1 113 ? 4.694 -14.562 -1.292 1.00 94.75 113 ALA A O 1
ATOM 898 N N . TYR A 1 114 ? 2.982 -14.230 -2.713 1.00 97.25 114 TYR A N 1
ATOM 899 C CA . TYR A 1 114 ? 1.951 -14.108 -1.678 1.00 97.25 114 TYR A CA 1
ATOM 900 C C . TYR A 1 114 ? 1.856 -15.363 -0.817 1.00 97.25 114 TYR A C 1
ATOM 902 O O . TYR A 1 114 ? 1.892 -15.260 0.405 1.00 97.25 114 TYR A O 1
ATOM 910 N N . ARG A 1 115 ? 1.815 -16.555 -1.428 1.00 97.31 115 ARG A N 1
ATOM 911 C CA . ARG A 1 115 ? 1.772 -17.831 -0.694 1.00 97.31 115 ARG A CA 1
ATOM 912 C C . ARG A 1 115 ? 3.004 -18.007 0.187 1.00 97.31 115 ARG A C 1
ATOM 914 O O . ARG A 1 115 ? 2.873 -18.315 1.369 1.00 97.31 115 ARG A O 1
ATOM 921 N N . LYS A 1 116 ? 4.198 -17.759 -0.361 1.00 96.19 116 LYS A N 1
ATOM 922 C CA . LYS A 1 116 ? 5.465 -17.856 0.378 1.00 96.19 116 LYS A CA 1
ATOM 923 C C . LYS A 1 116 ? 5.508 -16.904 1.575 1.00 96.19 116 LYS A C 1
ATOM 925 O O . LYS A 1 116 ? 6.032 -17.266 2.624 1.00 96.19 116 LYS A O 1
ATOM 930 N N . MET A 1 117 ? 4.971 -15.698 1.415 1.00 96.12 117 MET A N 1
ATOM 931 C CA . MET A 1 117 ? 4.924 -14.678 2.462 1.00 96.12 117 MET A CA 1
ATOM 932 C C . MET A 1 117 ? 3.644 -14.730 3.306 1.00 96.12 117 MET A C 1
ATOM 934 O O . MET A 1 117 ? 3.495 -13.888 4.186 1.00 96.12 117 MET A O 1
ATOM 938 N N . GLN A 1 118 ? 2.738 -15.690 3.086 1.00 97.62 118 GLN A N 1
ATOM 939 C CA . GLN A 1 118 ? 1.434 -15.772 3.761 1.00 97.62 118 GLN A CA 1
ATOM 940 C C . GLN A 1 118 ? 0.675 -14.433 3.727 1.00 97.62 118 GLN A C 1
ATOM 942 O O . GLN A 1 118 ? 0.269 -13.900 4.761 1.00 97.62 118 GLN A O 1
ATOM 947 N N . ILE A 1 119 ? 0.569 -13.856 2.530 1.00 97.88 119 ILE A N 1
ATOM 948 C CA . ILE A 1 119 ? -0.126 -12.597 2.264 1.00 97.88 119 ILE A CA 1
ATOM 949 C C . ILE A 1 119 ? -1.479 -12.891 1.628 1.00 97.88 119 ILE A C 1
ATOM 951 O O . ILE A 1 119 ? -1.582 -13.671 0.682 1.00 97.88 119 ILE A O 1
ATOM 955 N N . ASP A 1 120 ? -2.480 -12.174 2.109 1.00 97.81 120 ASP A N 1
ATOM 956 C CA . ASP A 1 120 ? -3.771 -12.004 1.476 1.00 97.81 120 ASP A CA 1
ATOM 957 C C . ASP A 1 120 ? -3.804 -10.650 0.744 1.00 97.81 120 ASP A C 1
ATOM 959 O O . ASP A 1 120 ? -3.809 -9.600 1.400 1.00 97.81 120 ASP A O 1
ATOM 963 N N . PRO A 1 121 ? -3.781 -10.650 -0.601 1.00 96.25 121 PRO A N 1
ATOM 964 C CA . PRO A 1 121 ? -3.930 -9.448 -1.410 1.00 96.25 121 PRO A CA 1
ATOM 965 C C . PRO A 1 121 ? -5.402 -9.022 -1.516 1.00 96.25 121 PRO A C 1
ATOM 967 O O . PRO A 1 121 ? -6.279 -9.847 -1.753 1.00 96.25 121 PRO A O 1
ATOM 970 N N . TYR A 1 122 ? -5.672 -7.727 -1.414 1.00 93.94 122 TYR A N 1
ATOM 971 C CA . TYR A 1 122 ? -6.987 -7.117 -1.606 1.00 93.94 122 TYR A CA 1
ATOM 972 C C . TYR A 1 122 ? -6.875 -5.987 -2.620 1.00 93.94 122 TYR A C 1
ATOM 974 O O . TYR A 1 122 ? -5.880 -5.266 -2.633 1.00 93.94 122 TYR A O 1
ATOM 982 N N . PHE A 1 123 ? -7.897 -5.810 -3.450 1.00 91.06 123 PHE A N 1
ATOM 983 C CA . PHE A 1 123 ? -7.966 -4.750 -4.452 1.00 91.06 123 PHE A CA 1
ATOM 984 C C . PHE A 1 123 ? -9.214 -3.916 -4.208 1.00 91.06 123 PHE A C 1
ATOM 986 O O . PHE A 1 123 ? -10.321 -4.444 -4.160 1.00 91.06 123 PHE A O 1
ATOM 993 N N . VAL A 1 124 ? -9.029 -2.612 -4.027 1.00 86.38 124 VAL A N 1
ATOM 994 C CA . VAL A 1 124 ? -10.081 -1.714 -3.530 1.00 86.38 124 VAL A CA 1
ATOM 995 C C . VAL A 1 124 ? -10.225 -0.502 -4.441 1.00 86.38 124 VAL A C 1
ATOM 997 O O . VAL A 1 124 ? -9.298 -0.151 -5.179 1.00 86.38 124 VAL A O 1
ATOM 1000 N N . GLY A 1 125 ? -11.402 0.124 -4.410 1.00 81.69 125 GLY A N 1
ATOM 1001 C CA . GLY A 1 125 ? -11.752 1.217 -5.317 1.00 81.69 125 GLY A CA 1
ATOM 1002 C C . GLY A 1 125 ? -12.116 0.750 -6.730 1.00 81.69 125 GLY A C 1
ATOM 1003 O O . GLY A 1 125 ? -12.164 1.577 -7.638 1.00 81.69 125 GLY A O 1
ATOM 1004 N N . LEU A 1 126 ? -12.344 -0.554 -6.948 1.00 85.06 126 LEU A N 1
ATOM 1005 C CA . LEU A 1 126 ? -12.663 -1.120 -8.266 1.00 85.06 126 LEU A CA 1
ATOM 1006 C C . LEU A 1 126 ? -13.959 -0.547 -8.847 1.00 85.06 126 LEU A C 1
ATOM 1008 O O . LEU A 1 126 ? -14.072 -0.391 -10.058 1.00 85.06 126 LEU A O 1
ATOM 1012 N N . GLU A 1 127 ? -14.910 -0.149 -8.006 1.00 80.38 127 GLU A N 1
ATOM 1013 C CA . GLU A 1 127 ? -16.171 0.457 -8.429 1.00 80.38 127 GLU A CA 1
ATOM 1014 C C . GLU A 1 127 ? -15.977 1.719 -9.282 1.00 80.38 127 GLU A C 1
ATOM 1016 O O . GLU A 1 127 ? -16.799 2.010 -10.146 1.00 80.38 127 GLU A O 1
ATOM 1021 N N . ALA A 1 128 ? -14.868 2.444 -9.100 1.00 78.19 128 ALA A N 1
ATOM 1022 C CA . ALA A 1 128 ? -14.577 3.648 -9.874 1.00 78.19 128 ALA A CA 1
ATOM 1023 C C . ALA A 1 128 ? -14.106 3.353 -11.311 1.00 78.19 128 ALA A C 1
ATOM 1025 O O . ALA A 1 128 ? -14.064 4.263 -12.139 1.00 78.19 128 ALA A O 1
ATOM 1026 N N . ILE A 1 129 ? -13.733 2.103 -11.609 1.00 79.81 129 ILE A N 1
ATOM 1027 C CA . ILE A 1 129 ? -13.260 1.664 -12.932 1.00 79.81 129 ILE A CA 1
ATOM 1028 C C . ILE A 1 129 ? -14.173 0.620 -13.587 1.00 79.81 129 ILE A C 1
ATOM 1030 O O . ILE A 1 129 ? -14.015 0.336 -14.774 1.00 79.81 129 ILE A O 1
ATOM 1034 N N . MET A 1 130 ? -15.133 0.075 -12.836 1.00 81.88 130 MET A N 1
ATOM 1035 C CA . MET A 1 130 ? -16.196 -0.795 -13.338 1.00 81.88 130 MET A CA 1
ATOM 1036 C C . MET A 1 130 ? -17.292 0.055 -13.997 1.00 81.88 130 MET A C 1
ATOM 1038 O O . MET A 1 130 ? -18.390 0.212 -13.466 1.00 81.88 130 MET A O 1
ATOM 1042 N N . ASP A 1 131 ? -16.975 0.652 -15.150 1.00 71.00 131 ASP A N 1
ATOM 1043 C CA . ASP A 1 131 ? -17.950 1.409 -15.940 1.00 71.00 131 ASP A CA 1
ATOM 1044 C C . ASP A 1 131 ? -19.049 0.500 -16.525 1.00 71.00 131 ASP A C 1
ATOM 1046 O O . ASP A 1 131 ? -18.954 -0.729 -16.521 1.00 71.00 131 ASP A O 1
ATOM 1050 N N . SER A 1 132 ? -20.125 1.101 -17.043 1.00 62.03 132 SER A N 1
ATOM 1051 C CA . SER A 1 132 ? -21.224 0.354 -17.671 1.00 62.03 132 SER A CA 1
ATOM 1052 C C . SER A 1 132 ? -20.836 -0.293 -19.004 1.00 62.03 132 SER A C 1
ATOM 1054 O O . SER A 1 132 ? -21.597 -1.102 -19.539 1.00 62.03 132 SER A O 1
ATOM 1056 N N . ASN A 1 133 ? -19.668 0.045 -19.556 1.00 80.69 133 ASN A N 1
ATOM 1057 C CA . ASN A 1 133 ? -19.190 -0.515 -20.803 1.00 80.69 133 ASN A CA 1
ATOM 1058 C C . ASN A 1 133 ? -18.265 -1.705 -20.531 1.00 80.69 133 ASN A C 1
ATOM 1060 O O . ASN A 1 133 ? -17.045 -1.570 -20.496 1.00 80.69 133 ASN A O 1
ATOM 1064 N N . SER A 1 134 ? -18.842 -2.904 -20.474 1.00 80.94 134 SER A N 1
ATOM 1065 C CA . SER A 1 134 ? -18.101 -4.149 -20.227 1.00 80.94 134 SER A CA 1
ATOM 1066 C C . SER A 1 134 ? -16.977 -4.454 -21.228 1.00 80.94 134 SER A C 1
ATOM 1068 O O . SER A 1 134 ? -16.109 -5.288 -20.968 1.00 80.94 134 SER A O 1
ATOM 1070 N N . THR A 1 135 ? -16.956 -3.772 -22.377 1.00 82.69 135 THR A N 1
ATOM 1071 C CA . THR A 1 135 ? -15.885 -3.901 -23.375 1.00 82.69 135 THR A CA 1
ATOM 1072 C C . THR A 1 135 ? -14.688 -2.985 -23.117 1.00 82.69 135 THR A C 1
ATOM 1074 O O . THR A 1 135 ? -13.659 -3.132 -23.777 1.00 82.69 135 THR A O 1
ATOM 1077 N N . SER A 1 136 ? -14.791 -2.050 -22.167 1.00 87.94 136 SER A N 1
ATOM 1078 C CA . SER A 1 136 ? -13.701 -1.147 -21.819 1.00 87.94 136 SER A CA 1
ATOM 1079 C C . SER A 1 136 ? -12.540 -1.919 -21.178 1.00 87.94 136 SER A C 1
ATOM 1081 O O . SER A 1 136 ? -12.719 -2.867 -20.412 1.00 87.94 136 SER A O 1
ATOM 1083 N N . VAL A 1 137 ? -11.309 -1.500 -21.484 1.00 88.31 137 VAL A N 1
ATOM 1084 C CA . VAL A 1 137 ? -10.090 -2.116 -20.927 1.00 88.31 137 VAL A CA 1
ATOM 1085 C C . VAL A 1 137 ? -10.066 -2.026 -19.395 1.00 88.31 137 VAL A C 1
ATOM 1087 O O . VAL A 1 137 ? -9.542 -2.913 -18.727 1.00 88.31 137 VAL A O 1
ATOM 1090 N N . LEU A 1 138 ? -10.647 -0.963 -18.836 1.00 86.50 138 LEU A N 1
ATOM 1091 C CA . LEU A 1 138 ? -10.728 -0.736 -17.395 1.00 86.50 138 LEU A CA 1
ATOM 1092 C C . LEU A 1 138 ? -11.727 -1.678 -16.729 1.00 86.50 138 LEU A C 1
ATOM 1094 O O . LEU A 1 138 ? -11.384 -2.268 -15.708 1.00 86.50 138 LEU A O 1
ATOM 1098 N N . HIS A 1 139 ? -12.898 -1.883 -17.338 1.00 89.12 139 HIS A N 1
ATOM 1099 C CA . HIS A 1 139 ? -13.875 -2.850 -16.853 1.00 89.12 139 HIS A CA 1
ATOM 1100 C C . HIS A 1 139 ? -13.295 -4.267 -16.873 1.00 89.12 139 HIS A C 1
ATOM 1102 O O . HIS A 1 139 ? -13.362 -4.981 -15.879 1.00 89.12 139 HIS A O 1
ATOM 1108 N N . GLN A 1 140 ? -12.642 -4.667 -17.969 1.00 90.94 140 GLN A N 1
ATOM 1109 C CA . GLN A 1 140 ? -11.988 -5.980 -18.057 1.00 90.94 140 GLN A CA 1
ATOM 1110 C C . GLN A 1 140 ? -10.873 -6.146 -17.020 1.00 90.94 140 GLN A C 1
ATOM 1112 O O . GLN A 1 140 ? -10.709 -7.220 -16.444 1.00 90.94 140 GLN A O 1
ATOM 1117 N N . TYR A 1 141 ? -10.094 -5.091 -16.775 1.00 90.19 141 TYR A N 1
ATOM 1118 C CA . TYR A 1 141 ? -9.081 -5.087 -15.727 1.00 90.19 141 TYR A CA 1
ATOM 1119 C C . TYR A 1 141 ? -9.707 -5.253 -14.335 1.00 90.19 141 TYR A C 1
ATOM 1121 O O . TYR A 1 141 ? -9.272 -6.126 -13.587 1.00 90.19 141 TYR A O 1
ATOM 1129 N N . GLY A 1 142 ? -10.744 -4.473 -14.014 1.00 90.94 142 GLY A N 1
ATOM 1130 C CA . GLY A 1 142 ? -11.470 -4.564 -12.748 1.00 90.94 142 GLY A CA 1
ATOM 1131 C C . GLY A 1 142 ? -12.091 -5.944 -12.529 1.00 90.94 142 GLY A C 1
ATOM 1132 O O . GLY A 1 142 ? -11.867 -6.542 -11.480 1.00 90.94 142 GLY A O 1
ATOM 1133 N N . GLN A 1 143 ? -12.755 -6.504 -13.545 1.00 93.81 143 GLN A N 1
ATOM 1134 C CA . GLN A 1 143 ? -13.352 -7.840 -13.472 1.00 93.81 143 GLN A CA 1
ATOM 1135 C C . GLN A 1 143 ? -12.306 -8.914 -13.159 1.00 93.81 143 GLN A C 1
ATOM 1137 O O . GLN A 1 143 ? -12.514 -9.735 -12.277 1.00 93.81 143 GLN A O 1
ATOM 1142 N N . ARG A 1 144 ? -11.131 -8.866 -13.797 1.00 94.75 144 ARG A N 1
ATOM 1143 C CA . ARG A 1 144 ? -10.054 -9.828 -13.513 1.00 94.75 144 ARG A CA 1
ATOM 1144 C C . ARG A 1 144 ? -9.523 -9.744 -12.083 1.00 94.75 144 ARG A C 1
ATOM 1146 O O . ARG A 1 144 ? -9.064 -10.756 -11.559 1.00 94.75 144 ARG A O 1
ATOM 1153 N N . LEU A 1 145 ? -9.532 -8.558 -11.473 1.00 94.31 145 LEU A N 1
ATOM 1154 C CA . LEU A 1 145 ? -9.170 -8.400 -10.064 1.00 94.31 145 LEU A CA 1
ATOM 1155 C C . LEU A 1 145 ? -10.263 -8.949 -9.142 1.00 94.31 145 LEU A C 1
ATOM 1157 O O . LEU A 1 145 ? -9.928 -9.601 -8.158 1.00 94.31 145 LEU A O 1
ATOM 1161 N N . ILE A 1 146 ? -11.539 -8.734 -9.478 1.00 94.38 146 ILE A N 1
ATOM 1162 C CA . ILE A 1 146 ? -12.683 -9.317 -8.758 1.00 94.38 146 ILE A CA 1
ATOM 1163 C C . ILE A 1 146 ? -12.609 -10.846 -8.806 1.00 94.38 146 ILE A C 1
ATOM 1165 O O . ILE A 1 146 ? -12.544 -11.471 -7.752 1.00 94.38 146 ILE A O 1
ATOM 1169 N N . ASP A 1 147 ? -12.493 -11.435 -10.000 1.00 96.56 147 ASP A N 1
ATOM 1170 C CA . ASP A 1 147 ? -12.393 -12.890 -10.190 1.00 96.56 147 ASP A CA 1
ATOM 1171 C C . ASP A 1 147 ? -11.214 -13.484 -9.398 1.00 96.56 147 ASP A C 1
ATOM 1173 O O . ASP A 1 147 ? -11.292 -14.569 -8.815 1.00 96.56 147 ASP A O 1
ATOM 1177 N N . PHE A 1 148 ? -10.087 -12.765 -9.362 1.00 97.19 148 PHE A N 1
ATOM 1178 C CA . PHE A 1 148 ? -8.930 -13.171 -8.575 1.00 97.19 148 PHE A CA 1
ATOM 1179 C C . PHE A 1 148 ? -9.221 -13.148 -7.068 1.00 97.19 148 PHE A C 1
ATOM 1181 O O . PHE A 1 148 ? -8.886 -14.111 -6.382 1.00 97.19 148 PHE A O 1
ATOM 1188 N N . MET A 1 149 ? -9.851 -12.090 -6.547 1.00 95.50 149 MET A N 1
ATOM 1189 C CA . MET A 1 149 ? -10.226 -12.027 -5.131 1.00 95.50 149 MET A CA 1
ATOM 1190 C C . MET A 1 149 ? -11.226 -13.132 -4.774 1.00 95.50 149 MET A C 1
ATOM 1192 O O . MET A 1 149 ? -11.041 -13.819 -3.780 1.00 95.50 149 MET A O 1
ATOM 1196 N N . GLU A 1 150 ? -12.235 -13.393 -5.603 1.00 96.00 150 GLU A N 1
ATOM 1197 C CA . GLU A 1 150 ? -13.228 -14.446 -5.337 1.00 96.00 150 GLU A CA 1
ATOM 1198 C C . GLU A 1 150 ? -12.623 -15.858 -5.277 1.00 96.00 150 GLU A C 1
ATOM 1200 O O . GLU A 1 150 ? -13.148 -16.738 -4.594 1.00 96.00 150 GLU A O 1
ATOM 1205 N N . THR A 1 151 ? -11.505 -16.079 -5.972 1.00 97.06 151 THR A N 1
ATOM 1206 C CA . THR A 1 151 ? -10.829 -17.383 -6.040 1.00 97.06 151 THR A CA 1
ATOM 1207 C C . THR A 1 151 ? -9.633 -17.512 -5.097 1.00 97.06 151 THR A C 1
ATOM 1209 O O . THR A 1 151 ? -9.115 -18.620 -4.913 1.00 97.06 151 THR A O 1
ATOM 1212 N N . TRP A 1 152 ? -9.178 -16.420 -4.475 1.00 97.88 152 TRP A N 1
ATOM 1213 C CA . TRP A 1 152 ? -8.039 -16.452 -3.563 1.00 97.88 152 TRP A CA 1
ATOM 1214 C C . TRP A 1 152 ? -8.415 -17.087 -2.209 1.00 97.88 152 TRP A C 1
ATOM 1216 O O . TRP A 1 152 ? -9.402 -16.687 -1.589 1.00 97.88 152 TRP A O 1
ATOM 1226 N N . PRO A 1 153 ? -7.637 -18.059 -1.690 1.00 97.12 153 PRO A N 1
ATOM 1227 C CA . PRO A 1 153 ? -7.953 -18.744 -0.437 1.00 97.12 153 PRO A CA 1
ATOM 1228 C C . PRO A 1 153 ? -7.547 -17.903 0.786 1.00 97.12 153 PRO A C 1
ATOM 1230 O O . PRO A 1 153 ? -6.547 -18.190 1.448 1.00 97.12 153 PRO A O 1
ATOM 1233 N N . TYR A 1 154 ? -8.323 -16.859 1.080 1.00 95.94 154 TYR A N 1
ATOM 1234 C CA . TYR A 1 154 ? -8.091 -15.952 2.207 1.00 95.94 154 TYR A CA 1
ATOM 1235 C C . TYR A 1 154 ? -8.028 -16.667 3.562 1.00 95.94 154 TYR A C 1
ATOM 1237 O O . TYR A 1 154 ? -8.786 -17.601 3.836 1.00 95.94 154 TYR A O 1
ATOM 1245 N N . ASN A 1 155 ? -7.163 -16.175 4.453 1.00 95.62 155 ASN A N 1
ATOM 1246 C CA . ASN A 1 155 ? -7.039 -16.671 5.820 1.00 95.62 155 ASN A CA 1
ATOM 1247 C C . ASN A 1 155 ? -6.942 -15.507 6.816 1.00 95.62 155 ASN A C 1
ATOM 1249 O O . ASN A 1 155 ? -6.150 -14.579 6.660 1.00 95.62 155 ASN A O 1
ATOM 1253 N N . ALA A 1 156 ? -7.725 -15.558 7.894 1.00 90.94 156 ALA A N 1
ATOM 1254 C CA . ALA A 1 156 ? -7.726 -14.507 8.911 1.00 90.94 156 ALA A CA 1
ATOM 1255 C C . ALA A 1 156 ? -6.341 -14.270 9.553 1.00 90.94 156 ALA A C 1
ATOM 1257 O O . ALA A 1 156 ? -6.041 -13.141 9.927 1.00 90.94 156 ALA A O 1
ATOM 1258 N N . GLY A 1 157 ? -5.491 -15.300 9.642 1.00 92.50 157 GLY A N 1
ATOM 1259 C CA . GLY A 1 157 ? -4.136 -15.203 10.196 1.00 92.50 157 GLY A CA 1
ATOM 1260 C C . GLY A 1 157 ? -3.065 -14.698 9.222 1.00 92.50 157 GLY A C 1
ATOM 1261 O O . GLY A 1 157 ? -1.941 -14.435 9.649 1.00 92.50 157 GLY A O 1
ATOM 1262 N N . ASN A 1 158 ? -3.378 -14.565 7.930 1.00 96.56 158 ASN A N 1
ATOM 1263 C CA . ASN A 1 158 ? -2.426 -14.065 6.940 1.00 96.56 158 ASN A CA 1
ATOM 1264 C C . ASN A 1 158 ? -2.222 -12.548 7.069 1.00 96.56 158 ASN A C 1
ATOM 1266 O O . ASN A 1 158 ? -3.093 -11.804 7.526 1.00 96.56 158 ASN A O 1
ATOM 1270 N N . ARG A 1 159 ? -1.061 -12.082 6.604 1.00 97.19 159 ARG A N 1
ATOM 1271 C CA . ARG A 1 159 ? -0.751 -10.654 6.440 1.00 97.19 159 ARG A CA 1
ATOM 1272 C C . ARG A 1 159 ? -1.658 -10.041 5.385 1.00 97.19 159 ARG A C 1
ATOM 1274 O O . ARG A 1 159 ? -2.037 -10.727 4.440 1.00 97.19 159 ARG A O 1
ATOM 1281 N N . LYS A 1 160 ? -1.965 -8.752 5.497 1.00 96.94 160 LYS A N 1
ATOM 1282 C CA . LYS A 1 160 ? -2.855 -8.067 4.548 1.00 96.94 160 LYS A CA 1
ATOM 1283 C C . LYS A 1 160 ? -2.050 -7.143 3.640 1.00 96.94 160 LYS A C 1
ATOM 1285 O O . LYS A 1 160 ? -1.244 -6.344 4.116 1.00 96.94 160 LYS A O 1
ATOM 1290 N N . LEU A 1 161 ? -2.261 -7.251 2.333 1.00 95.44 161 LEU A N 1
ATOM 1291 C CA . LEU A 1 161 ? -1.725 -6.319 1.346 1.00 95.44 161 LEU A CA 1
ATOM 1292 C C . LEU A 1 161 ? -2.883 -5.733 0.552 1.00 95.44 161 LEU A C 1
ATOM 1294 O O . LEU A 1 161 ? -3.560 -6.452 -0.168 1.00 95.44 161 LEU A O 1
ATOM 1298 N N . ILE A 1 162 ? -3.119 -4.438 0.691 1.00 92.94 162 ILE A N 1
ATOM 1299 C CA . ILE A 1 162 ? -4.257 -3.757 0.085 1.00 92.94 162 ILE A CA 1
ATOM 1300 C C . ILE A 1 162 ? -3.736 -2.860 -1.028 1.00 92.94 162 ILE A C 1
ATOM 1302 O O . ILE A 1 162 ? -2.970 -1.941 -0.767 1.00 92.94 162 ILE A O 1
ATOM 1306 N N . PHE A 1 163 ? -4.155 -3.119 -2.259 1.00 89.75 163 PHE A N 1
ATOM 1307 C CA . PHE A 1 163 ? -3.865 -2.289 -3.419 1.00 89.75 163 PHE A CA 1
ATOM 1308 C C . PHE A 1 163 ? -5.013 -1.313 -3.657 1.00 89.75 163 PHE A C 1
ATOM 1310 O O . PHE A 1 163 ? -6.108 -1.713 -4.064 1.00 89.75 163 PHE A O 1
ATOM 1317 N N . GLU A 1 164 ? -4.752 -0.025 -3.452 1.00 85.06 164 GLU A N 1
ATOM 1318 C CA . GLU A 1 164 ? -5.696 1.040 -3.787 1.00 85.06 164 GLU A CA 1
ATOM 1319 C C . GLU A 1 164 ? -5.633 1.347 -5.288 1.00 85.06 164 GLU A C 1
ATOM 1321 O O . GLU A 1 164 ? -4.762 2.074 -5.765 1.00 85.06 164 GLU A O 1
ATOM 1326 N N . ILE A 1 165 ? -6.558 0.773 -6.061 1.00 82.88 165 ILE A N 1
ATOM 1327 C CA . ILE A 1 165 ? -6.547 0.881 -7.528 1.00 82.88 165 ILE A CA 1
ATOM 1328 C C . ILE A 1 165 ? -6.992 2.269 -8.005 1.00 82.88 165 ILE A C 1
ATOM 1330 O O . ILE A 1 165 ? -6.481 2.800 -9.004 1.00 82.88 165 ILE A O 1
ATOM 1334 N N . SER A 1 166 ? -7.921 2.879 -7.278 1.00 77.94 166 SER A N 1
ATOM 1335 C CA . SER A 1 166 ? -8.412 4.231 -7.528 1.00 77.94 166 SER A CA 1
ATOM 1336 C C . SER A 1 166 ? -8.915 4.885 -6.246 1.00 77.94 166 SER A C 1
ATOM 1338 O O . SER A 1 166 ? -9.267 4.173 -5.307 1.00 77.94 166 SER A O 1
ATOM 1340 N N . PRO A 1 167 ? -8.969 6.234 -6.203 1.00 73.06 167 PRO A N 1
ATOM 1341 C CA . PRO A 1 167 ? -9.533 6.939 -5.066 1.00 73.06 167 PRO A CA 1
ATOM 1342 C C . PRO A 1 167 ? -10.958 6.484 -4.813 1.00 73.06 167 PRO A C 1
ATOM 1344 O O . PRO A 1 167 ? -11.772 6.462 -5.737 1.00 73.06 167 PRO A O 1
ATOM 1347 N N . ILE A 1 168 ? -11.247 6.170 -3.555 1.00 73.12 168 ILE A N 1
ATOM 1348 C CA . ILE A 1 168 ? -12.601 5.858 -3.115 1.00 73.12 168 ILE A CA 1
ATOM 1349 C C . ILE A 1 168 ? -13.316 7.199 -2.966 1.00 73.12 168 ILE A C 1
ATOM 1351 O O . ILE A 1 168 ? -12.929 8.007 -2.116 1.00 73.12 168 ILE A O 1
ATOM 1355 N N . PRO A 1 169 ? -14.317 7.512 -3.803 1.00 69.25 169 PRO A N 1
ATOM 1356 C CA . PRO A 1 169 ? -14.962 8.809 -3.735 1.00 69.25 169 PRO A CA 1
ATOM 1357 C C . PRO A 1 169 ? -15.747 8.927 -2.425 1.00 69.25 169 PRO A C 1
ATOM 1359 O O . PRO A 1 169 ? -16.350 7.964 -1.952 1.00 69.25 169 PRO A O 1
ATOM 1362 N N . LEU A 1 170 ? -15.819 10.143 -1.870 1.00 71.19 170 LEU A N 1
ATOM 1363 C CA . LEU A 1 170 ? -16.670 10.441 -0.705 1.00 71.19 170 LEU A CA 1
ATOM 1364 C C . LEU A 1 170 ? -18.122 9.994 -0.925 1.00 71.19 170 LEU A C 1
ATOM 1366 O O . LEU A 1 170 ? -18.800 9.603 0.017 1.00 71.19 170 LEU A O 1
ATOM 1370 N N . TYR A 1 171 ? -18.579 10.008 -2.178 1.00 70.94 171 TYR A N 1
ATOM 1371 C CA . TYR A 1 171 ? -19.880 9.489 -2.576 1.00 70.94 171 TYR A CA 1
ATOM 1372 C C . TYR A 1 171 ? -20.055 7.994 -2.258 1.00 70.94 171 TYR A C 1
ATOM 1374 O O . TYR A 1 171 ? -21.096 7.626 -1.722 1.00 70.94 171 TYR A O 1
ATOM 1382 N N . SER A 1 172 ? -19.049 7.144 -2.502 1.00 73.06 172 SER A N 1
ATOM 1383 C CA . SER A 1 172 ? -19.106 5.718 -2.137 1.00 73.06 172 SER A CA 1
ATOM 1384 C C . SER A 1 172 ? -19.228 5.537 -0.621 1.00 73.06 172 SER A C 1
ATOM 1386 O O . SER A 1 172 ? -20.050 4.748 -0.162 1.00 73.06 172 SER A O 1
ATOM 1388 N N . LEU A 1 173 ? -18.482 6.325 0.163 1.00 76.75 173 LEU A N 1
ATOM 1389 C CA . LEU A 1 173 ? -18.559 6.308 1.633 1.00 76.75 173 LEU A CA 1
ATOM 1390 C C . LEU A 1 173 ? -19.915 6.806 2.150 1.00 76.75 173 LEU A C 1
ATOM 1392 O O . LEU A 1 173 ? -20.475 6.272 3.105 1.00 76.75 173 LEU A O 1
ATOM 1396 N N . TRP A 1 174 ? -20.469 7.831 1.507 1.00 78.19 174 TRP A N 1
ATOM 1397 C CA . TRP A 1 174 ? -21.806 8.314 1.822 1.00 78.19 174 TRP A CA 1
ATOM 1398 C C . TRP A 1 174 ? -22.860 7.246 1.528 1.00 78.19 174 TRP A C 1
ATOM 1400 O O . TRP A 1 174 ? -23.736 6.996 2.352 1.00 78.19 174 TRP A O 1
ATOM 1410 N N . HIS A 1 175 ? -22.759 6.572 0.382 1.00 78.12 175 HIS A N 1
ATOM 1411 C CA . HIS A 1 175 ? -23.681 5.504 0.015 1.00 78.12 175 HIS A CA 1
ATOM 1412 C C . HIS A 1 175 ? -23.587 4.293 0.940 1.00 78.12 175 HIS A C 1
ATOM 1414 O O . HIS A 1 175 ? -24.631 3.738 1.283 1.00 78.12 175 HIS A O 1
ATOM 1420 N N . SER A 1 176 ? -22.392 3.922 1.412 1.00 78.44 176 SER A N 1
ATOM 1421 C CA . SER A 1 176 ? -22.257 2.852 2.406 1.00 78.44 176 SER A CA 1
ATOM 1422 C C . SER A 1 176 ? -22.956 3.213 3.719 1.00 78.44 176 SER A C 1
ATOM 1424 O O . SER A 1 176 ? -23.655 2.379 4.289 1.00 78.44 176 SER A O 1
ATOM 1426 N N . PHE A 1 177 ? -22.854 4.473 4.157 1.00 82.06 177 PHE A N 1
ATOM 1427 C CA . PHE A 1 177 ? -23.599 4.968 5.317 1.00 82.06 177 PHE A CA 1
ATOM 1428 C C . PHE A 1 177 ? -25.116 4.955 5.078 1.00 82.06 177 PHE A C 1
ATOM 1430 O O . PHE A 1 177 ? -25.889 4.528 5.939 1.00 82.06 177 PHE A O 1
ATOM 1437 N N . GLN A 1 178 ? -25.564 5.370 3.888 1.00 83.31 178 GLN A N 1
ATOM 1438 C CA . GLN A 1 178 ? -26.984 5.369 3.523 1.00 83.31 178 GLN A CA 1
ATOM 1439 C C . GLN A 1 178 ? -27.587 3.961 3.456 1.00 83.31 178 GLN A C 1
ATOM 1441 O O . GLN A 1 178 ? -28.748 3.793 3.825 1.00 83.31 178 GLN A O 1
ATOM 1446 N N . ALA A 1 179 ? -26.802 2.965 3.043 1.00 85.44 179 ALA A N 1
ATOM 1447 C CA . ALA A 1 179 ? -27.222 1.571 2.934 1.00 85.44 179 ALA A CA 1
ATOM 1448 C C . ALA A 1 179 ? -27.285 0.822 4.279 1.00 85.44 179 ALA A C 1
ATOM 1450 O O . ALA A 1 179 ? -27.784 -0.302 4.320 1.00 85.44 179 ALA A O 1
ATOM 1451 N N . MET A 1 180 ? -26.794 1.414 5.375 1.00 86.62 180 MET A N 1
ATOM 1452 C CA . MET A 1 180 ? -26.885 0.808 6.707 1.00 86.62 180 MET A CA 1
ATOM 1453 C C . MET A 1 180 ? -28.332 0.550 7.128 1.00 86.62 180 MET A C 1
ATOM 1455 O O . MET A 1 180 ? -29.226 1.361 6.866 1.00 86.62 180 MET A O 1
ATOM 1459 N N . SER A 1 181 ? -28.541 -0.535 7.877 1.00 90.31 181 SER A N 1
ATOM 1460 C CA . SER A 1 181 ? -29.815 -0.757 8.554 1.00 90.31 181 SER A CA 1
ATOM 1461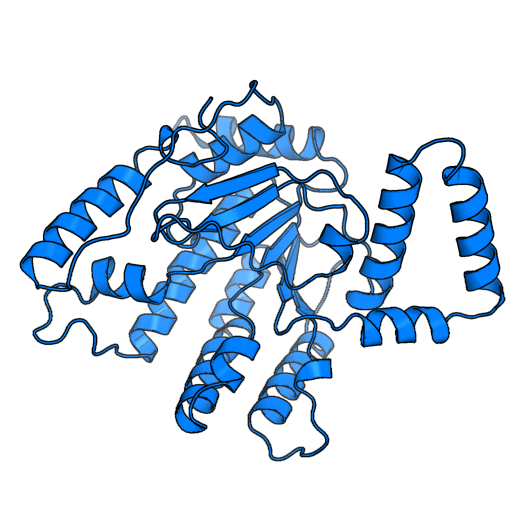 C C . SER A 1 181 ? -30.082 0.359 9.575 1.00 90.31 181 SER A C 1
ATOM 1463 O O . SER A 1 181 ? -29.154 0.965 10.119 1.00 90.31 181 SER A O 1
ATOM 1465 N N . ALA A 1 182 ? -31.359 0.627 9.863 1.00 91.00 182 ALA A N 1
ATOM 1466 C CA . ALA A 1 182 ? -31.731 1.626 10.866 1.00 91.00 182 ALA A CA 1
ATOM 1467 C C . ALA A 1 182 ? -31.123 1.307 12.244 1.00 91.00 182 ALA A C 1
ATOM 1469 O O . ALA A 1 182 ? -30.634 2.208 12.917 1.00 91.00 182 ALA A O 1
ATOM 1470 N N . SER A 1 183 ? -31.084 0.020 12.611 1.00 92.56 183 SER A N 1
ATOM 1471 C CA . SER A 1 183 ? -30.492 -0.454 13.865 1.00 92.56 183 SER A CA 1
ATOM 1472 C C . SER A 1 183 ? -28.986 -0.197 13.926 1.00 92.56 183 SER A C 1
ATOM 1474 O O . SER A 1 183 ? -28.490 0.283 14.942 1.00 92.56 183 SER A O 1
ATOM 1476 N N . ASP A 1 184 ? -28.246 -0.489 12.852 1.00 89.69 184 ASP A N 1
ATOM 1477 C CA . ASP A 1 184 ? -26.796 -0.253 12.821 1.00 89.69 184 ASP A CA 1
ATOM 1478 C C . ASP A 1 184 ? -26.478 1.242 12.849 1.00 89.69 184 ASP A C 1
ATOM 1480 O O . ASP A 1 184 ? -25.489 1.658 13.454 1.00 89.69 184 ASP A O 1
ATOM 1484 N N . ARG A 1 185 ? -27.326 2.061 12.212 1.00 90.44 185 ARG A N 1
ATOM 1485 C CA . ARG A 1 185 ? -27.171 3.520 12.210 1.00 90.44 185 ARG A CA 1
ATOM 1486 C C . ARG A 1 185 ? -27.408 4.098 13.588 1.00 90.44 185 ARG A C 1
ATOM 1488 O O . ARG A 1 185 ? -26.586 4.872 14.055 1.00 90.44 185 ARG A O 1
ATOM 1495 N N . GLU A 1 186 ? -28.476 3.680 14.254 1.00 92.06 186 GLU A N 1
ATOM 1496 C CA . GLU A 1 186 ? -28.753 4.098 15.624 1.00 92.06 186 GLU A CA 1
ATOM 1497 C C . GLU A 1 186 ? -27.642 3.649 16.585 1.00 92.06 186 GLU A C 1
ATOM 1499 O O . GLU A 1 186 ? -27.218 4.424 17.441 1.00 92.06 186 GLU A O 1
ATOM 1504 N N . HIS A 1 187 ? -27.113 2.432 16.418 1.00 91.44 187 HIS A N 1
ATOM 1505 C CA . HIS A 1 187 ? -25.988 1.951 17.217 1.00 91.44 187 HIS A CA 1
ATOM 1506 C C . HIS A 1 187 ? -24.731 2.810 17.024 1.00 91.44 187 HIS A C 1
ATOM 1508 O O . HIS A 1 187 ? -24.144 3.261 18.009 1.00 91.44 187 HIS A O 1
ATOM 1514 N N . LEU A 1 188 ? -24.350 3.072 15.769 1.00 90.06 188 LEU A N 1
ATOM 1515 C CA . LEU A 1 188 ? -23.208 3.924 15.446 1.00 90.06 188 LEU A CA 1
ATOM 1516 C C . LEU A 1 188 ? -23.417 5.349 15.974 1.00 90.06 188 LEU A C 1
ATOM 1518 O O . LEU A 1 188 ? -22.540 5.874 16.649 1.00 90.06 188 LEU A O 1
ATOM 1522 N N . ASP A 1 189 ? -24.583 5.954 15.744 1.00 90.56 189 ASP A N 1
ATOM 1523 C CA . ASP A 1 189 ? -24.895 7.308 16.211 1.00 90.56 189 ASP A CA 1
ATOM 1524 C C . ASP A 1 189 ? -24.821 7.412 17.740 1.00 90.56 189 ASP A C 1
ATOM 1526 O O . ASP A 1 189 ? -24.265 8.376 18.268 1.00 90.56 189 ASP A O 1
ATOM 1530 N N . ASN A 1 190 ? -25.339 6.417 18.463 1.00 91.25 190 ASN A N 1
ATOM 1531 C CA . ASN A 1 190 ? -25.262 6.375 19.922 1.00 91.25 190 ASN A CA 1
ATOM 1532 C C . ASN A 1 190 ? -23.814 6.241 20.408 1.00 91.25 190 ASN A C 1
ATOM 1534 O O . ASN A 1 190 ? -23.417 6.940 21.344 1.00 91.25 190 ASN A O 1
ATOM 1538 N N . GLN A 1 191 ? -23.012 5.399 19.752 1.00 90.31 191 GLN A N 1
ATOM 1539 C CA . GLN A 1 191 ? -21.594 5.264 20.068 1.00 90.31 191 GLN A CA 1
ATOM 1540 C C . GLN A 1 191 ? -20.852 6.590 19.839 1.00 90.31 191 GLN A C 1
ATOM 1542 O O . GLN A 1 191 ? -20.205 7.093 20.758 1.00 90.31 191 GLN A O 1
ATOM 1547 N N . LEU A 1 192 ? -21.021 7.211 18.668 1.00 89.62 192 LEU A N 1
ATOM 1548 C CA . LEU A 1 192 ? -20.379 8.482 18.325 1.00 89.62 192 LEU A CA 1
ATOM 1549 C C . LEU A 1 192 ? -20.785 9.609 19.286 1.00 89.62 192 LEU A C 1
ATOM 1551 O O . LEU A 1 192 ? -19.926 10.366 19.736 1.00 89.62 192 LEU A O 1
ATOM 1555 N N . ARG A 1 193 ? -22.070 9.702 19.661 1.00 88.88 193 ARG A N 1
ATOM 1556 C CA . ARG A 1 193 ? -22.547 10.683 20.654 1.00 88.88 193 ARG A CA 1
ATOM 1557 C C . ARG A 1 193 ? -21.917 10.481 22.026 1.00 88.88 193 ARG A C 1
ATOM 1559 O O . ARG A 1 193 ? -21.614 11.458 22.695 1.00 88.88 193 ARG A O 1
ATOM 1566 N N . SER A 1 194 ? -21.710 9.237 22.452 1.00 88.81 194 SER A N 1
ATOM 1567 C CA . SER A 1 194 ? -21.059 8.966 23.739 1.00 88.81 194 SER A CA 1
ATOM 1568 C C . SER A 1 194 ? -19.558 9.298 23.732 1.00 88.81 194 SER A C 1
ATOM 1570 O O . SER A 1 194 ? -18.995 9.700 24.751 1.00 88.81 194 SER A O 1
ATOM 1572 N N . GLU A 1 195 ? -18.904 9.163 22.576 1.00 87.88 195 GLU A N 1
ATOM 1573 C CA . GLU A 1 195 ? -17.459 9.355 22.421 1.00 87.88 195 GLU A CA 1
ATOM 1574 C C . GLU A 1 195 ? -17.076 10.820 22.160 1.00 87.88 195 GLU A C 1
ATOM 1576 O O . GLU A 1 195 ? -16.015 11.255 22.608 1.00 87.88 195 GLU A O 1
ATOM 1581 N N . VAL A 1 196 ? -17.937 11.609 21.501 1.00 79.25 196 VAL A N 1
ATOM 1582 C CA . VAL A 1 196 ? -17.633 13.008 21.133 1.00 79.25 196 VAL A CA 1
ATOM 1583 C C . VAL A 1 196 ? -17.358 13.904 22.344 1.00 79.25 196 VAL A C 1
ATOM 1585 O O . VAL A 1 196 ? -16.549 14.825 22.259 1.00 79.25 196 VAL A O 1
ATOM 1588 N N . GLU A 1 197 ? -17.996 13.622 23.480 1.00 74.12 197 GLU A N 1
ATOM 1589 C CA . GLU A 1 197 ? -17.852 14.407 24.712 1.00 74.12 197 GLU A CA 1
ATOM 1590 C C . GLU A 1 197 ? -16.714 13.905 25.613 1.00 74.12 197 GLU A C 1
ATOM 1592 O O . GLU A 1 197 ? -16.340 14.583 26.569 1.00 74.12 197 GLU A O 1
ATOM 1597 N N . THR A 1 198 ? -16.164 12.718 25.332 1.00 77.12 198 THR A N 1
ATOM 1598 C CA . THR A 1 198 ? -15.287 12.003 26.269 1.00 77.12 198 THR A CA 1
ATOM 1599 C C . THR A 1 198 ? -13.885 11.755 25.729 1.00 77.12 198 THR A C 1
ATOM 1601 O O . THR A 1 198 ? -12.926 11.839 26.495 1.00 77.12 198 THR A O 1
ATOM 1604 N N . ASP A 1 199 ? -13.736 11.450 24.436 1.00 79.81 199 ASP A N 1
ATOM 1605 C CA . ASP A 1 199 ? -12.448 11.085 23.847 1.00 79.81 199 ASP A CA 1
ATOM 1606 C C . ASP A 1 199 ? -12.472 11.194 22.312 1.00 79.81 199 ASP A C 1
ATOM 1608 O O . ASP A 1 199 ? -12.935 10.302 21.594 1.00 79.81 199 ASP A O 1
ATOM 1612 N N . PHE A 1 200 ? -11.901 12.282 21.795 1.00 74.25 200 PHE A N 1
ATOM 1613 C CA . PHE A 1 200 ? -11.815 12.534 20.355 1.00 74.25 200 PHE A CA 1
ATOM 1614 C C . PHE A 1 200 ? -11.025 11.451 19.596 1.00 74.25 200 PHE A C 1
ATOM 1616 O O . PHE A 1 200 ? -11.323 11.167 18.437 1.00 74.25 200 PHE A O 1
ATOM 1623 N N . ASN A 1 201 ? -10.049 10.794 20.235 1.00 76.19 201 ASN A N 1
ATOM 1624 C CA . ASN A 1 201 ? -9.295 9.715 19.592 1.00 76.19 201 ASN A CA 1
ATOM 1625 C C . ASN A 1 201 ? -10.140 8.445 19.460 1.00 76.19 201 ASN A C 1
ATOM 1627 O O . ASN A 1 201 ? -10.041 7.749 18.448 1.00 76.19 201 ASN A O 1
ATOM 1631 N N . LYS A 1 202 ? -10.991 8.142 20.448 1.00 81.75 202 LYS A N 1
ATOM 1632 C CA . LYS A 1 202 ? -11.951 7.032 20.331 1.00 81.75 202 LYS A CA 1
ATOM 1633 C C . LYS A 1 202 ? -12.955 7.285 19.220 1.00 81.75 202 LYS A C 1
ATOM 1635 O O . LYS A 1 202 ? -13.103 6.409 18.375 1.00 81.75 202 LYS A O 1
ATOM 1640 N N . LEU A 1 203 ? -13.515 8.495 19.152 1.00 83.62 203 LEU A N 1
ATOM 1641 C CA . LEU A 1 203 ? -14.418 8.902 18.073 1.00 83.62 203 LEU A CA 1
ATOM 1642 C C . LEU A 1 203 ? -13.794 8.640 16.691 1.00 83.62 203 LEU A C 1
ATOM 1644 O O . LEU A 1 203 ? -14.386 7.985 15.831 1.00 83.62 203 LEU A O 1
ATOM 1648 N N . ASN A 1 204 ? -12.560 9.105 16.502 1.00 81.38 204 ASN A N 1
ATOM 1649 C CA . ASN A 1 204 ? -11.786 8.926 15.277 1.00 81.38 204 ASN A CA 1
ATOM 1650 C C . ASN A 1 204 ? -11.542 7.449 14.935 1.00 81.38 204 ASN A C 1
ATOM 1652 O O . ASN A 1 204 ? -11.734 7.031 13.791 1.00 81.38 204 ASN A O 1
ATOM 1656 N N . ASN A 1 205 ? -11.181 6.635 15.928 1.00 82.25 205 ASN A N 1
ATOM 1657 C CA . ASN A 1 205 ? -10.987 5.197 15.749 1.00 82.25 205 ASN A CA 1
ATOM 1658 C C . ASN A 1 205 ? -12.294 4.465 15.411 1.00 82.25 205 ASN A C 1
ATOM 1660 O O . ASN A 1 205 ? -12.286 3.561 14.575 1.00 82.25 205 ASN A O 1
ATOM 1664 N N . THR A 1 206 ? -13.414 4.852 16.020 1.00 86.56 206 THR A N 1
ATOM 1665 C CA . THR A 1 206 ? -14.741 4.293 15.731 1.00 86.56 206 THR A CA 1
ATOM 1666 C C . THR A 1 206 ? -15.151 4.586 14.292 1.00 86.56 206 THR A C 1
ATOM 1668 O O . THR A 1 206 ? -15.489 3.661 13.549 1.00 86.56 206 THR A O 1
ATOM 1671 N N . LEU A 1 207 ? -15.037 5.848 13.861 1.00 85.38 207 LEU A N 1
ATOM 1672 C CA . LEU A 1 207 ? -15.309 6.248 12.478 1.00 85.38 207 LEU A CA 1
ATOM 1673 C C . LEU A 1 207 ? -14.406 5.505 11.491 1.00 85.38 207 LEU A C 1
ATOM 1675 O O . LEU A 1 207 ? -14.883 4.991 10.478 1.00 85.38 207 LEU A O 1
ATOM 1679 N N . TYR A 1 208 ? -13.113 5.398 11.800 1.00 86.00 208 TYR A N 1
ATOM 1680 C CA . TYR A 1 208 ? -12.173 4.670 10.960 1.00 86.00 208 TYR A CA 1
ATOM 1681 C C . TYR A 1 208 ? -12.557 3.200 10.814 1.00 86.00 208 TYR A C 1
ATOM 1683 O O . TYR A 1 208 ? -12.701 2.725 9.690 1.00 86.00 208 TYR A O 1
ATOM 1691 N N . ARG A 1 209 ? -12.782 2.488 11.927 1.00 86.12 209 ARG A N 1
ATOM 1692 C CA . ARG A 1 209 ? -13.168 1.067 11.906 1.00 86.12 209 ARG A CA 1
ATOM 1693 C C . ARG A 1 209 ? -14.445 0.842 11.107 1.00 86.12 209 ARG A C 1
ATOM 1695 O O . ARG A 1 209 ? -14.517 -0.131 10.360 1.00 86.12 209 ARG A O 1
ATOM 1702 N N . TYR A 1 210 ? -15.425 1.735 11.240 1.00 85.75 210 TYR A N 1
ATOM 1703 C CA . TYR A 1 210 ? -16.662 1.662 10.471 1.00 85.75 210 TYR A CA 1
ATOM 1704 C C . TYR A 1 210 ? -16.392 1.742 8.961 1.00 85.75 210 TYR A C 1
ATOM 1706 O O . TYR A 1 210 ? -16.723 0.808 8.227 1.00 85.75 210 TYR A O 1
ATOM 1714 N N . PHE A 1 211 ? -15.744 2.812 8.491 1.00 83.69 211 PHE A N 1
ATOM 1715 C CA . PHE A 1 211 ? -15.531 2.993 7.055 1.00 83.69 211 PHE A CA 1
ATOM 1716 C C . PHE A 1 211 ? -14.561 1.968 6.473 1.00 83.69 211 PHE A C 1
ATOM 1718 O O . PHE A 1 211 ? -14.770 1.493 5.366 1.00 83.69 211 PHE A O 1
ATOM 1725 N N . ILE A 1 212 ? -13.532 1.568 7.215 1.00 85.94 212 ILE A N 1
ATOM 1726 C CA . ILE A 1 212 ? -12.598 0.523 6.788 1.00 85.94 212 ILE A CA 1
ATOM 1727 C C . ILE A 1 212 ? -13.309 -0.800 6.555 1.00 85.94 212 ILE A C 1
ATOM 1729 O O . ILE A 1 212 ? -13.121 -1.402 5.502 1.00 85.94 212 ILE A O 1
ATOM 1733 N N . ARG A 1 213 ? -14.173 -1.226 7.484 1.00 86.06 213 ARG A N 1
ATOM 1734 C CA . ARG A 1 213 ? -14.984 -2.432 7.286 1.00 86.06 213 ARG A CA 1
ATOM 1735 C C . ARG A 1 213 ? -15.909 -2.291 6.081 1.00 86.06 213 ARG A C 1
ATOM 1737 O O . ARG A 1 213 ? -16.068 -3.254 5.344 1.00 86.06 213 ARG A O 1
ATOM 1744 N N . ALA A 1 214 ? -16.491 -1.112 5.864 1.00 82.00 214 ALA A N 1
ATOM 1745 C CA . ALA A 1 214 ? -17.361 -0.867 4.716 1.00 82.00 214 ALA A CA 1
ATOM 1746 C C . ALA A 1 214 ? -16.611 -0.938 3.373 1.00 82.00 214 ALA A C 1
ATOM 1748 O O . ALA A 1 214 ? -17.150 -1.459 2.403 1.00 82.00 214 ALA A O 1
ATOM 1749 N N . ILE A 1 215 ? -15.375 -0.436 3.317 1.00 81.00 215 ILE A N 1
ATOM 1750 C CA . ILE A 1 215 ? -14.562 -0.402 2.093 1.00 81.00 215 ILE A CA 1
ATOM 1751 C C . ILE A 1 215 ? -13.898 -1.760 1.833 1.00 81.00 215 ILE A C 1
ATOM 1753 O O . ILE A 1 215 ? -13.870 -2.232 0.701 1.00 81.00 215 ILE A O 1
ATOM 1757 N N . TYR A 1 216 ? -13.318 -2.372 2.866 1.00 81.69 216 TYR A N 1
ATOM 1758 C CA . TYR A 1 216 ? -12.464 -3.556 2.733 1.00 81.69 216 TYR A CA 1
ATOM 1759 C C . TYR A 1 216 ? -13.192 -4.866 3.031 1.00 81.69 216 TYR A C 1
ATOM 1761 O O . TYR A 1 216 ? -12.703 -5.930 2.667 1.00 81.69 216 TYR A O 1
ATOM 1769 N N . GLY A 1 217 ? -14.349 -4.816 3.694 1.00 84.31 217 GLY A N 1
ATOM 1770 C CA . GLY A 1 217 ? -15.073 -6.002 4.158 1.00 84.31 217 GLY A CA 1
ATOM 1771 C C . GLY A 1 217 ? -14.463 -6.658 5.403 1.00 84.31 217 GLY A C 1
ATOM 1772 O O . GLY A 1 217 ? -14.954 -7.688 5.858 1.00 84.31 217 GLY A O 1
ATOM 1773 N N . PHE A 1 218 ? -13.402 -6.082 5.975 1.00 87.44 218 PHE A N 1
ATOM 1774 C CA . PHE A 1 218 ? -12.734 -6.575 7.179 1.00 87.44 218 PHE A CA 1
ATOM 1775 C C . PHE A 1 218 ? -12.147 -5.424 8.004 1.00 87.44 218 PHE A C 1
ATOM 1777 O O . PHE A 1 218 ? -12.100 -4.275 7.569 1.00 87.44 218 PHE A O 1
ATOM 1784 N N . GLU A 1 219 ? -11.710 -5.730 9.224 1.00 88.19 219 GLU A N 1
ATOM 1785 C CA . GLU A 1 219 ? -11.046 -4.756 10.088 1.00 88.19 219 GLU A CA 1
ATOM 1786 C C . GLU A 1 219 ? -9.573 -4.593 9.753 1.00 88.19 219 GLU A C 1
ATOM 1788 O O . GLU A 1 219 ? -8.825 -5.564 9.678 1.00 88.19 219 GLU A O 1
ATOM 1793 N N . LEU A 1 220 ? -9.148 -3.341 9.669 1.00 89.50 220 LEU A N 1
ATOM 1794 C CA . LEU A 1 220 ? -7.752 -2.957 9.613 1.00 89.50 220 LEU A CA 1
ATOM 1795 C C . LEU A 1 220 ? -7.493 -1.978 10.761 1.00 89.50 220 LEU A C 1
ATOM 1797 O O . LEU A 1 220 ? -8.349 -1.122 10.999 1.00 89.50 220 LEU A O 1
ATOM 1801 N N . PRO A 1 221 ? -6.369 -2.076 11.489 1.00 89.62 221 PRO A N 1
ATOM 1802 C CA . PRO A 1 221 ? -6.003 -1.037 12.437 1.00 89.62 221 PRO A CA 1
ATOM 1803 C C . PRO A 1 221 ? -5.568 0.238 11.694 1.00 89.62 221 PRO A C 1
ATOM 1805 O O . PRO A 1 221 ? -5.095 0.155 10.554 1.00 89.62 221 PRO A O 1
ATOM 1808 N N . PRO A 1 222 ? -5.709 1.418 12.327 1.00 88.38 222 PRO A N 1
ATOM 1809 C CA . PRO A 1 222 ? -5.194 2.672 11.786 1.00 88.38 222 PRO A CA 1
ATOM 1810 C C . PRO A 1 222 ? -3.741 2.547 11.290 1.00 88.38 222 PRO A C 1
ATOM 1812 O O . PRO A 1 222 ? -2.920 1.907 11.956 1.00 88.38 222 PRO A O 1
ATOM 1815 N N . PRO A 1 223 ? -3.363 3.145 10.143 1.00 89.94 223 PRO A N 1
ATOM 1816 C CA . PRO A 1 223 ? -1.980 3.119 9.706 1.00 89.94 223 PRO A CA 1
ATOM 1817 C C . PRO A 1 223 ? -1.107 3.941 10.642 1.00 89.94 223 PRO A C 1
ATOM 1819 O O . PRO A 1 223 ? -1.439 5.059 11.025 1.00 89.94 223 PRO A O 1
ATOM 1822 N N . HIS A 1 224 ? 0.045 3.377 10.969 1.00 90.81 224 HIS A N 1
ATOM 1823 C CA . HIS A 1 224 ? 1.002 3.955 11.902 1.00 90.81 224 HIS A CA 1
ATOM 1824 C C . HIS A 1 224 ? 1.925 4.931 11.185 1.00 90.81 224 HIS A C 1
ATOM 1826 O O . HIS A 1 224 ? 2.381 5.924 11.756 1.00 90.81 224 HIS A O 1
ATOM 1832 N N . PHE A 1 225 ? 2.185 4.657 9.906 1.00 89.19 225 PHE A N 1
ATOM 1833 C CA . PHE A 1 225 ? 2.998 5.515 9.073 1.00 89.19 225 PHE A CA 1
ATOM 1834 C C . PHE A 1 225 ? 2.560 5.528 7.618 1.00 89.19 225 PHE A C 1
ATOM 1836 O O . PHE A 1 225 ? 1.962 4.575 7.117 1.00 89.19 225 PHE A O 1
ATOM 1843 N N . THR A 1 226 ? 2.953 6.591 6.926 1.00 87.50 226 THR A N 1
ATOM 1844 C CA . THR A 1 226 ? 3.003 6.634 5.470 1.00 87.50 226 THR A CA 1
ATOM 1845 C C . THR A 1 226 ? 4.432 6.853 5.003 1.00 87.50 226 THR A C 1
ATOM 1847 O O . THR A 1 226 ? 5.193 7.599 5.618 1.00 87.50 226 THR A O 1
ATOM 1850 N N . LEU A 1 227 ? 4.800 6.187 3.916 1.00 87.25 227 LEU A N 1
ATOM 1851 C CA . LEU A 1 227 ? 6.098 6.272 3.280 1.00 87.25 227 LEU A CA 1
ATOM 1852 C C . LEU A 1 227 ? 5.922 6.664 1.814 1.00 87.25 227 LEU A C 1
ATOM 1854 O O . LEU A 1 227 ? 5.372 5.910 1.011 1.00 87.25 227 LEU A O 1
ATOM 1858 N N . SER A 1 228 ? 6.425 7.842 1.464 1.00 83.19 228 SER A N 1
ATOM 1859 C CA . SER A 1 228 ? 6.336 8.415 0.118 1.00 83.19 228 SER A CA 1
ATOM 1860 C C . SER A 1 228 ? 7.709 8.857 -0.403 1.00 83.19 228 SER A C 1
ATOM 1862 O O . SER A 1 228 ? 8.727 8.748 0.283 1.00 83.19 228 SER A O 1
ATOM 1864 N N . THR A 1 229 ? 7.754 9.363 -1.637 1.00 77.69 229 THR A N 1
ATOM 1865 C CA . THR A 1 229 ? 8.963 9.967 -2.220 1.00 77.69 229 THR A CA 1
ATOM 1866 C C . THR A 1 229 ? 8.891 11.500 -2.216 1.00 77.69 229 THR A C 1
ATOM 1868 O O . THR A 1 229 ? 7.833 12.074 -2.482 1.00 77.69 229 THR A O 1
ATOM 1871 N N . ASN A 1 230 ? 10.019 12.167 -1.957 1.00 68.56 230 ASN A N 1
ATOM 1872 C CA . ASN A 1 230 ? 10.215 13.618 -2.073 1.00 68.56 230 ASN A CA 1
ATOM 1873 C C . ASN A 1 230 ? 11.288 13.979 -3.126 1.00 68.56 230 ASN A C 1
ATOM 1875 O O . ASN A 1 230 ? 11.952 15.009 -3.045 1.00 68.56 230 ASN A O 1
ATOM 1879 N N . ALA A 1 231 ? 11.453 13.162 -4.169 1.00 58.84 231 ALA A N 1
ATOM 1880 C CA . ALA A 1 231 ? 12.496 13.350 -5.188 1.00 58.84 231 ALA A CA 1
ATOM 1881 C C . ALA A 1 231 ? 12.462 14.699 -5.960 1.00 58.84 231 ALA A C 1
ATOM 1883 O O . ALA A 1 231 ? 13.309 14.934 -6.815 1.00 58.84 231 ALA A O 1
ATOM 1884 N N . LYS A 1 232 ? 11.469 15.574 -5.734 1.00 55.84 232 LYS A N 1
ATOM 1885 C CA . LYS A 1 232 ? 11.324 16.883 -6.406 1.00 55.84 232 LYS A CA 1
ATOM 1886 C C . LYS A 1 232 ? 11.173 18.071 -5.445 1.00 55.84 232 LYS A C 1
ATOM 1888 O O . LYS A 1 232 ? 10.747 19.138 -5.885 1.00 55.84 232 LYS A O 1
ATOM 1893 N N . GLY A 1 233 ? 11.441 17.899 -4.147 1.00 49.50 233 GLY A N 1
ATOM 1894 C CA . GLY A 1 233 ? 11.135 18.936 -3.149 1.00 49.50 233 GLY A CA 1
ATOM 1895 C C . GLY A 1 233 ? 9.629 19.242 -3.069 1.00 49.50 233 GLY A C 1
ATOM 1896 O O . GLY A 1 233 ? 9.227 20.381 -2.824 1.00 49.50 233 GLY A O 1
ATOM 1897 N N . SER A 1 234 ? 8.803 18.234 -3.370 1.00 52.75 234 SER A N 1
ATOM 1898 C CA . SER A 1 234 ? 7.350 18.240 -3.229 1.00 52.75 234 SER A CA 1
ATOM 1899 C C . SER A 1 234 ? 6.933 16.969 -2.489 1.00 52.75 234 SER A C 1
ATOM 1901 O O . SER A 1 234 ? 7.023 15.875 -3.057 1.00 52.75 234 SER A O 1
ATOM 1903 N N . CYS A 1 235 ? 6.446 17.112 -1.258 1.00 55.62 235 CYS A N 1
ATOM 1904 C CA . CYS A 1 235 ? 5.814 16.023 -0.523 1.00 55.62 235 CYS A CA 1
ATOM 1905 C C . CYS A 1 235 ? 4.477 15.699 -1.187 1.00 55.62 235 CYS A C 1
ATOM 1907 O O . CYS A 1 235 ? 3.564 16.524 -1.202 1.00 55.62 235 CYS A O 1
ATOM 1909 N N . LYS A 1 236 ? 4.368 14.509 -1.779 1.00 59.38 236 LYS A N 1
ATOM 1910 C CA . LYS A 1 236 ? 3.110 14.033 -2.353 1.00 59.38 236 LYS A CA 1
ATOM 1911 C C . LYS A 1 236 ? 2.609 12.870 -1.523 1.00 59.38 236 LYS A C 1
ATOM 1913 O O . LYS A 1 236 ? 3.089 11.755 -1.685 1.00 59.38 236 LYS A O 1
ATOM 1918 N N . ALA A 1 237 ? 1.647 13.148 -0.652 1.00 58.78 237 ALA A N 1
ATOM 1919 C CA . ALA A 1 237 ? 0.828 12.103 -0.067 1.00 58.78 237 ALA A CA 1
ATOM 1920 C C . ALA A 1 237 ? -0.169 11.658 -1.141 1.00 58.78 237 ALA A C 1
ATOM 1922 O O . ALA A 1 237 ? -1.146 12.349 -1.428 1.00 58.78 237 ALA A O 1
ATOM 1923 N N . TYR A 1 238 ? 0.115 10.531 -1.786 1.00 60.94 238 TYR A N 1
ATOM 1924 C CA . TYR A 1 238 ? -0.868 9.848 -2.616 1.00 60.94 238 TYR A CA 1
ATOM 1925 C C . TYR A 1 238 ? -1.633 8.908 -1.696 1.00 60.94 238 TYR A C 1
ATOM 1927 O O . TYR A 1 238 ? -1.346 7.725 -1.652 1.00 60.94 238 TYR A O 1
ATOM 1935 N N . LEU A 1 239 ? -2.536 9.460 -0.893 1.00 60.25 239 LEU A N 1
ATOM 1936 C CA . LEU A 1 239 ? -3.447 8.676 -0.070 1.00 60.25 239 LEU A CA 1
ATOM 1937 C C . LEU A 1 239 ? -4.813 8.803 -0.720 1.00 60.25 239 LEU A C 1
ATOM 1939 O O . LEU A 1 239 ? -5.354 9.905 -0.816 1.00 60.25 239 LEU A O 1
ATOM 1943 N N . SER A 1 240 ? -5.321 7.695 -1.248 1.00 57.84 240 SER A N 1
ATOM 1944 C CA . SER A 1 240 ? -6.584 7.698 -1.977 1.00 57.84 240 SER A CA 1
ATOM 1945 C C . SER A 1 240 ? -7.774 7.382 -1.064 1.00 57.84 240 SER A C 1
ATOM 1947 O O . SER A 1 240 ? -8.918 7.579 -1.466 1.00 57.84 240 SER A O 1
ATOM 1949 N N . MET A 1 241 ? -7.486 6.995 0.185 1.00 62.62 241 MET A N 1
ATOM 1950 C CA . MET A 1 241 ? -8.423 6.810 1.290 1.00 62.62 241 MET A CA 1
ATOM 1951 C C . MET A 1 241 ? -8.824 8.145 1.930 1.00 62.62 241 MET A C 1
ATOM 1953 O O . MET A 1 241 ? -8.052 8.712 2.712 1.00 62.62 241 MET A O 1
ATOM 1957 N N . PRO A 1 242 ? -10.060 8.632 1.702 1.00 57.91 242 PRO A N 1
ATOM 1958 C CA . PRO A 1 242 ? -10.570 9.808 2.396 1.00 57.91 242 PRO A CA 1
ATOM 1959 C C . PRO A 1 242 ? -10.653 9.568 3.902 1.00 57.91 242 PRO A C 1
ATOM 1961 O O . PRO A 1 242 ? -10.560 10.517 4.669 1.00 57.91 242 PRO A O 1
ATOM 1964 N N . THR A 1 243 ? -10.792 8.313 4.336 1.00 58.78 243 THR A N 1
ATOM 1965 C CA . THR A 1 243 ? -10.893 7.926 5.747 1.00 58.78 243 THR A CA 1
ATOM 1966 C C . THR A 1 243 ? -9.674 8.361 6.552 1.00 58.78 243 THR A C 1
ATOM 1968 O O . THR A 1 243 ? -9.855 8.932 7.616 1.00 58.78 243 THR A O 1
ATOM 1971 N N . LEU A 1 244 ? -8.453 8.232 6.023 1.00 62.72 244 LEU A N 1
ATOM 1972 C CA . LEU A 1 244 ? -7.239 8.651 6.740 1.00 62.72 244 LEU A CA 1
ATOM 1973 C C . LEU A 1 244 ? -7.224 10.147 7.067 1.00 62.72 244 LEU A C 1
ATOM 1975 O O . LEU A 1 244 ? -6.778 10.536 8.143 1.00 62.72 244 LEU A O 1
ATOM 1979 N N . PHE A 1 245 ? -7.746 10.981 6.167 1.00 59.75 245 PHE A N 1
ATOM 1980 C CA . PHE A 1 245 ? -7.837 12.426 6.386 1.00 59.75 245 PHE A CA 1
ATOM 1981 C C . PHE A 1 245 ? -9.108 12.843 7.125 1.00 59.75 245 PHE A C 1
ATOM 1983 O O . PHE A 1 245 ? -9.105 13.841 7.840 1.00 59.75 245 PHE A O 1
ATOM 1990 N N . SER A 1 246 ? -10.194 12.091 6.951 1.00 57.47 246 SER A N 1
ATOM 1991 C CA . SER A 1 246 ? -11.517 12.447 7.471 1.00 57.47 246 SER A CA 1
ATOM 1992 C C . SER A 1 246 ? -11.722 11.988 8.912 1.00 57.47 246 SER A C 1
ATOM 1994 O O . SER A 1 246 ? -12.561 12.554 9.603 1.00 57.47 246 SER A O 1
ATOM 1996 N N . THR A 1 247 ? -10.970 10.986 9.380 1.00 59.53 247 THR A N 1
ATOM 1997 C CA . THR A 1 247 ? -11.096 10.438 10.739 1.00 59.53 247 THR A CA 1
ATOM 1998 C C . THR A 1 247 ? -9.943 10.843 11.652 1.00 59.53 247 THR A C 1
ATOM 2000 O O . THR A 1 247 ? -9.722 10.173 12.647 1.00 59.53 247 THR A O 1
ATOM 2003 N N . GLY A 1 248 ? -9.161 11.878 11.317 1.00 60.28 248 GLY A N 1
ATOM 2004 C CA . GLY A 1 248 ? -8.185 12.487 12.236 1.00 60.28 248 GLY A CA 1
ATOM 2005 C C . GLY A 1 248 ? -7.155 11.532 12.856 1.00 60.28 248 GLY A C 1
ATOM 2006 O O . GLY A 1 248 ? -6.725 11.752 13.988 1.00 60.28 248 GLY A O 1
ATOM 2007 N N . ILE A 1 249 ? -6.784 10.456 12.156 1.00 71.62 249 ILE A N 1
ATOM 2008 C CA . ILE A 1 249 ? -5.836 9.464 12.672 1.00 71.62 249 ILE A CA 1
ATOM 2009 C C . ILE A 1 249 ? -4.431 10.053 12.720 1.00 71.62 249 ILE A C 1
ATOM 2011 O O . ILE A 1 249 ? -3.921 10.578 11.729 1.00 71.62 249 ILE A O 1
ATOM 2015 N N . ASN A 1 250 ? -3.775 9.884 13.867 1.00 71.81 250 ASN A N 1
ATOM 2016 C CA . ASN A 1 250 ? -2.361 10.193 14.010 1.00 71.81 250 ASN A CA 1
ATOM 2017 C C . ASN A 1 250 ? -1.528 9.147 13.265 1.00 71.81 250 ASN A C 1
ATOM 2019 O O . ASN A 1 250 ? -1.450 7.993 13.675 1.00 71.81 250 ASN A O 1
ATOM 2023 N N . MET A 1 251 ? -0.886 9.576 12.184 1.00 81.00 251 MET A N 1
ATOM 2024 C CA . MET A 1 251 ? 0.007 8.760 11.370 1.00 81.00 251 MET A CA 1
ATOM 2025 C C . MET A 1 251 ? 1.320 9.514 11.171 1.00 81.00 251 MET A C 1
ATOM 2027 O O . MET A 1 251 ? 1.309 10.709 10.867 1.00 81.00 251 MET A O 1
ATOM 2031 N N . LYS A 1 252 ? 2.462 8.833 11.315 1.00 83.56 252 LYS A N 1
ATOM 2032 C CA . LYS A 1 252 ? 3.770 9.452 11.065 1.00 83.56 252 LYS A CA 1
ATOM 2033 C C . LYS A 1 252 ? 4.091 9.461 9.570 1.00 83.56 252 LYS A C 1
ATOM 2035 O O . LYS A 1 252 ? 3.905 8.468 8.873 1.00 83.56 252 LYS A O 1
ATOM 2040 N N . PHE A 1 253 ? 4.579 10.585 9.060 1.00 82.44 253 PHE A N 1
ATOM 2041 C CA . PHE A 1 253 ? 4.910 10.735 7.645 1.00 82.44 253 PHE A CA 1
ATOM 2042 C C . PHE A 1 253 ? 6.416 10.592 7.441 1.00 82.44 253 PHE A C 1
ATOM 2044 O O . PHE A 1 253 ? 7.195 11.327 8.046 1.00 82.44 253 PHE A O 1
ATOM 2051 N N . PHE A 1 254 ? 6.807 9.686 6.548 1.00 84.50 254 PHE A N 1
ATOM 2052 C CA . PHE A 1 254 ? 8.179 9.510 6.095 1.00 84.50 254 PHE A CA 1
ATOM 2053 C C . PHE A 1 254 ? 8.287 9.783 4.599 1.00 84.50 254 PHE A C 1
ATOM 2055 O O . PHE A 1 254 ? 7.447 9.353 3.801 1.00 84.50 254 PHE A O 1
ATOM 2062 N N . TYR A 1 255 ? 9.363 10.458 4.204 1.00 81.94 255 TYR A N 1
ATOM 2063 C CA . TYR A 1 255 ? 9.668 10.703 2.803 1.00 81.94 255 TYR A CA 1
ATOM 2064 C C . TYR A 1 255 ? 11.100 10.319 2.476 1.00 81.94 255 TYR A C 1
ATOM 2066 O O . TYR A 1 255 ? 12.044 10.684 3.170 1.00 81.94 255 TYR A O 1
ATOM 2074 N N . THR A 1 256 ? 11.256 9.618 1.362 1.00 79.94 256 THR A N 1
ATOM 2075 C CA . THR A 1 256 ? 12.559 9.217 0.830 1.00 79.94 256 THR A CA 1
ATOM 2076 C C . THR A 1 256 ? 12.910 10.039 -0.407 1.00 79.94 256 THR A C 1
ATOM 2078 O O . THR A 1 256 ? 12.023 10.365 -1.202 1.00 79.94 256 THR A O 1
ATOM 2081 N N . PRO A 1 257 ? 14.189 10.375 -0.633 1.00 74.25 257 PRO A N 1
ATOM 2082 C CA . PRO A 1 257 ? 14.601 11.060 -1.860 1.00 74.25 257 PRO A CA 1
ATOM 2083 C C . PRO A 1 257 ? 14.574 10.138 -3.096 1.00 74.25 257 PRO A C 1
ATOM 2085 O O . PRO A 1 257 ? 14.670 10.608 -4.227 1.00 74.25 257 PRO A O 1
ATOM 2088 N N . TYR A 1 258 ? 14.395 8.830 -2.899 1.00 75.88 258 TYR A N 1
ATOM 2089 C CA . TYR A 1 258 ? 14.247 7.804 -3.934 1.00 75.88 258 TYR A CA 1
ATOM 2090 C C . TYR A 1 258 ? 12.852 7.153 -3.873 1.00 75.88 258 TYR A C 1
ATOM 2092 O O . TYR A 1 258 ? 11.998 7.557 -3.090 1.00 75.88 258 TYR A O 1
ATOM 2100 N N . SER A 1 259 ? 12.570 6.192 -4.756 1.00 83.25 259 SER A N 1
ATOM 2101 C CA . SER A 1 259 ? 11.297 5.459 -4.731 1.00 83.25 259 SER A CA 1
ATOM 2102 C C . SER A 1 259 ? 11.300 4.409 -3.606 1.00 83.25 259 SER A C 1
ATOM 2104 O O . SER A 1 259 ? 12.253 3.626 -3.544 1.00 83.25 259 SER A O 1
ATOM 2106 N N . PRO A 1 260 ? 10.243 4.317 -2.769 1.00 85.62 260 PRO A N 1
ATO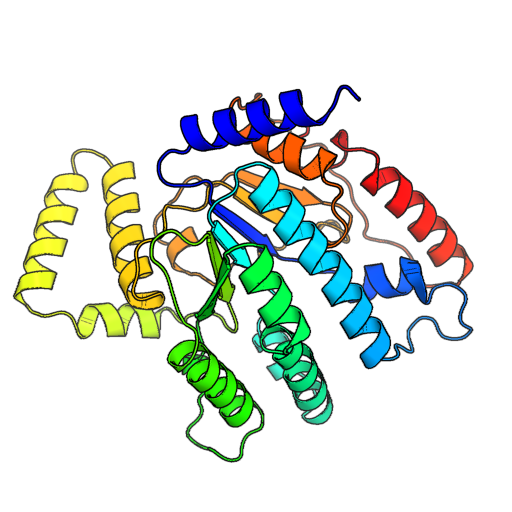M 2107 C CA . PRO A 1 260 ? 10.159 3.343 -1.676 1.00 85.62 260 PRO A CA 1
ATOM 2108 C C . PRO A 1 260 ? 10.427 1.883 -2.065 1.00 85.62 260 PRO A C 1
ATOM 2110 O O . PRO A 1 260 ? 10.921 1.122 -1.240 1.00 85.62 260 PRO A O 1
ATOM 2113 N N . ILE A 1 261 ? 10.179 1.482 -3.319 1.00 86.31 261 ILE A N 1
ATOM 2114 C CA . ILE A 1 261 ? 10.441 0.103 -3.779 1.00 86.31 261 ILE A CA 1
ATOM 2115 C C . ILE A 1 261 ? 11.925 -0.275 -3.750 1.00 86.31 261 ILE A C 1
ATOM 2117 O O . ILE A 1 261 ? 12.252 -1.455 -3.764 1.00 86.31 261 ILE A O 1
ATOM 2121 N N . HIS A 1 262 ? 12.828 0.708 -3.733 1.00 83.25 262 HIS A N 1
ATOM 2122 C CA . HIS A 1 262 ? 14.273 0.485 -3.653 1.00 83.25 262 HIS A CA 1
ATOM 2123 C C . HIS A 1 262 ? 14.815 0.636 -2.229 1.00 83.25 262 HIS A C 1
ATOM 2125 O O . HIS A 1 262 ? 16.028 0.615 -2.025 1.00 83.25 262 HIS A O 1
ATOM 2131 N N . MET A 1 263 ? 13.932 0.793 -1.241 1.00 85.88 263 MET A N 1
ATOM 2132 C CA . MET A 1 263 ? 14.326 0.915 0.152 1.00 85.88 263 MET A CA 1
ATOM 2133 C C . MET A 1 263 ? 15.037 -0.347 0.641 1.00 85.88 263 MET A C 1
ATOM 2135 O O . MET A 1 263 ? 14.549 -1.472 0.506 1.00 85.88 263 MET A O 1
ATOM 2139 N N . LYS A 1 264 ? 16.197 -0.144 1.268 1.00 88.00 264 LYS A N 1
ATOM 2140 C CA . LYS A 1 264 ? 16.936 -1.212 1.939 1.00 88.00 264 LYS A CA 1
ATOM 2141 C C . LYS A 1 264 ? 16.260 -1.576 3.261 1.00 88.00 264 LYS A C 1
ATOM 2143 O O . LYS A 1 264 ? 15.689 -0.731 3.946 1.00 88.00 264 LYS A O 1
ATOM 2148 N N . ARG A 1 265 ? 16.399 -2.839 3.670 1.00 91.19 265 ARG A N 1
ATOM 2149 C CA . ARG A 1 265 ? 15.851 -3.359 4.935 1.00 91.19 265 ARG A CA 1
ATOM 2150 C C . ARG A 1 265 ? 16.250 -2.515 6.153 1.00 91.19 265 ARG A C 1
ATOM 2152 O O . ARG A 1 265 ? 15.420 -2.302 7.026 1.00 91.19 265 ARG A O 1
ATOM 2159 N N . GLY A 1 266 ? 17.488 -2.014 6.199 1.00 88.75 266 GLY A N 1
ATOM 2160 C CA . GLY A 1 266 ? 17.982 -1.168 7.295 1.00 88.75 266 GLY A CA 1
ATOM 2161 C C . GLY A 1 266 ? 17.216 0.152 7.445 1.00 88.75 266 GLY A C 1
ATOM 2162 O O . GLY A 1 266 ? 16.826 0.499 8.556 1.00 88.75 266 GLY A O 1
ATOM 2163 N N . ALA A 1 267 ? 16.909 0.824 6.333 1.00 88.44 267 ALA A N 1
ATOM 2164 C CA . ALA A 1 267 ? 16.079 2.029 6.324 1.00 88.44 267 ALA A CA 1
ATOM 2165 C C . ALA A 1 267 ? 14.663 1.745 6.851 1.00 88.44 267 ALA A C 1
ATOM 2167 O O . ALA A 1 267 ? 14.152 2.474 7.698 1.00 88.44 267 ALA A O 1
ATOM 2168 N N . LEU A 1 268 ? 14.054 0.638 6.414 1.00 91.94 268 LEU A N 1
ATOM 2169 C CA . LEU A 1 268 ? 12.731 0.238 6.891 1.00 91.94 268 LEU A CA 1
ATOM 2170 C C . LEU A 1 268 ? 12.739 -0.135 8.381 1.00 91.94 268 LEU A C 1
ATOM 2172 O O . LEU A 1 268 ? 11.853 0.281 9.123 1.00 91.94 268 LEU A O 1
ATOM 2176 N N . LYS A 1 269 ? 13.766 -0.860 8.844 1.00 92.50 269 LYS A N 1
ATOM 2177 C CA . LYS A 1 269 ? 13.975 -1.149 10.272 1.00 92.50 269 LYS A CA 1
ATOM 2178 C C . LYS A 1 269 ? 14.053 0.149 11.074 1.00 92.50 269 LYS A C 1
ATOM 2180 O O . LYS A 1 269 ? 13.419 0.243 12.118 1.00 92.50 269 LYS A O 1
ATOM 2185 N N . ARG A 1 270 ? 14.766 1.161 10.568 1.00 89.06 270 ARG A N 1
ATOM 2186 C CA . ARG A 1 270 ? 14.915 2.456 11.238 1.00 89.06 270 ARG A CA 1
ATOM 2187 C C . ARG A 1 270 ? 13.599 3.225 11.356 1.00 89.06 270 ARG A C 1
ATOM 2189 O O . ARG A 1 270 ? 13.336 3.792 12.411 1.00 89.06 270 ARG A O 1
ATOM 2196 N N . ILE A 1 271 ? 12.767 3.193 10.314 1.00 90.50 271 ILE A N 1
ATOM 2197 C CA . ILE A 1 271 ? 11.392 3.715 10.357 1.00 90.50 271 ILE A CA 1
ATOM 2198 C C . ILE A 1 271 ? 10.591 3.040 11.467 1.00 90.50 271 ILE A C 1
ATOM 2200 O O . ILE A 1 271 ? 9.973 3.713 12.285 1.00 90.50 271 ILE A O 1
ATOM 2204 N N . ILE A 1 272 ? 10.645 1.714 11.542 1.00 93.38 272 ILE A N 1
ATOM 2205 C CA . ILE A 1 272 ? 9.891 0.957 12.544 1.00 93.38 272 ILE A CA 1
ATOM 2206 C C . ILE A 1 272 ? 10.419 1.215 13.967 1.00 93.38 272 ILE A C 1
ATOM 2208 O O . ILE A 1 272 ? 9.629 1.349 14.897 1.00 93.38 272 ILE A O 1
ATOM 2212 N N . GLU A 1 273 ? 11.737 1.332 14.154 1.00 90.62 273 GLU A N 1
ATOM 2213 C CA . GLU A 1 273 ? 12.343 1.708 15.442 1.00 90.62 273 GLU A CA 1
ATOM 2214 C C . GLU A 1 273 ? 11.834 3.058 15.951 1.00 90.62 273 GLU A C 1
ATOM 2216 O O . GLU A 1 273 ? 11.532 3.199 17.135 1.00 90.62 273 GLU A O 1
ATOM 2221 N N . ASP A 1 274 ? 11.739 4.038 15.058 1.00 86.94 274 ASP A N 1
ATOM 2222 C CA . ASP A 1 274 ? 11.279 5.382 15.382 1.00 86.94 274 ASP A CA 1
ATOM 2223 C C . ASP A 1 274 ? 9.764 5.441 15.666 1.00 86.94 274 ASP A C 1
ATOM 2225 O O . ASP A 1 274 ? 9.328 6.248 16.483 1.00 86.94 274 ASP A O 1
ATOM 2229 N N . LEU A 1 275 ? 8.963 4.532 15.100 1.00 89.31 275 LEU A N 1
ATOM 2230 C CA . LEU A 1 275 ? 7.561 4.363 15.504 1.00 89.31 275 LEU A CA 1
ATOM 2231 C C . LEU A 1 275 ? 7.420 3.791 16.922 1.00 89.31 275 LEU A C 1
ATOM 2233 O O . LEU A 1 275 ? 6.528 4.206 17.654 1.00 89.31 275 LEU A O 1
ATOM 2237 N N . ILE A 1 276 ? 8.296 2.859 17.314 1.00 87.44 276 ILE A N 1
ATOM 2238 C CA . ILE A 1 276 ? 8.281 2.232 18.649 1.00 87.44 276 ILE A CA 1
ATOM 2239 C C . ILE A 1 276 ? 8.761 3.202 19.734 1.00 87.44 276 ILE A C 1
ATOM 2241 O O . ILE A 1 276 ? 8.247 3.207 20.853 1.00 87.44 276 ILE A O 1
ATOM 2245 N N . ALA A 1 277 ? 9.795 3.984 19.429 1.00 82.62 277 ALA A N 1
ATOM 2246 C CA . ALA A 1 277 ? 10.414 4.916 20.362 1.00 82.62 277 ALA A CA 1
ATOM 2247 C C . ALA A 1 277 ? 10.697 6.255 19.659 1.00 82.62 277 ALA A C 1
ATOM 2249 O O . ALA A 1 277 ? 11.843 6.507 19.262 1.00 82.62 277 ALA A O 1
ATOM 2250 N N . PRO A 1 278 ? 9.668 7.116 19.518 1.00 68.88 278 PRO A N 1
ATOM 2251 C CA . PRO A 1 278 ? 9.788 8.376 18.799 1.00 68.88 278 PRO A CA 1
ATOM 2252 C C . PRO A 1 278 ? 10.835 9.285 19.435 1.00 68.88 278 PRO A C 1
ATOM 2254 O O . PRO A 1 278 ? 10.821 9.533 20.643 1.00 68.88 278 PRO A O 1
ATOM 2257 N N . LYS A 1 279 ? 11.725 9.837 18.611 1.00 61.00 279 LYS A N 1
ATOM 2258 C CA . LYS A 1 279 ? 12.564 10.982 18.994 1.00 61.00 279 LYS A CA 1
ATOM 2259 C C . LYS A 1 279 ? 11.857 12.288 18.569 1.00 61.00 279 LYS A C 1
ATOM 2261 O O . LYS A 1 279 ? 11.060 12.273 17.636 1.00 61.00 279 LYS A O 1
ATOM 2266 N N . GLN A 1 280 ? 12.091 13.404 19.274 1.00 44.03 280 GLN A N 1
ATOM 2267 C CA . GLN A 1 280 ? 11.534 14.737 18.931 1.00 44.03 280 GLN A CA 1
ATOM 2268 C C . GLN A 1 280 ? 12.027 15.220 17.539 1.00 44.03 280 GLN A C 1
ATOM 2270 O O . GLN A 1 280 ? 13.143 14.854 17.179 1.00 44.03 280 GLN A O 1
ATOM 2275 N N . SER A 1 281 ? 11.208 15.993 16.788 1.00 45.88 281 SER A N 1
ATOM 2276 C CA . SER A 1 281 ? 11.375 16.325 15.341 1.00 45.88 281 SER A CA 1
ATOM 2277 C C . SER A 1 281 ? 11.574 17.828 14.984 1.00 45.88 281 SER A C 1
ATOM 2279 O O . SER A 1 281 ? 10.883 18.663 15.572 1.00 45.88 281 SER A O 1
ATOM 2281 N N . VAL A 1 282 ? 12.358 18.152 13.934 1.00 40.56 282 VAL A N 1
ATOM 2282 C CA . VAL A 1 282 ? 12.723 19.455 13.323 1.00 40.56 282 VAL A CA 1
ATOM 2283 C C . VAL A 1 282 ? 13.312 19.277 11.886 1.00 40.56 282 VAL A C 1
ATOM 2285 O O . VAL A 1 282 ? 14.514 19.193 11.657 1.00 40.56 282 VAL A O 1
ATOM 2288 N N . SER A 1 283 ? 12.458 19.336 10.862 1.00 38.41 283 SER A N 1
ATOM 2289 C CA . SER A 1 283 ? 12.813 19.212 9.429 1.00 38.41 283 SER A CA 1
ATOM 2290 C C . SER A 1 283 ? 14.049 20.011 8.946 1.00 38.41 283 SER A C 1
ATOM 2292 O O . SER A 1 283 ? 14.089 21.235 9.078 1.00 38.41 283 SER A O 1
ATOM 2294 N N . HIS A 1 284 ? 14.969 19.352 8.225 1.00 40.16 284 HIS A N 1
ATOM 2295 C CA . HIS A 1 284 ? 15.958 19.996 7.345 1.00 40.16 284 HIS A CA 1
ATOM 2296 C C . HIS A 1 284 ? 15.461 19.968 5.887 1.00 40.16 284 HIS A C 1
ATOM 2298 O O . HIS A 1 284 ? 15.312 18.903 5.292 1.00 40.16 284 HIS A O 1
ATOM 2304 N N . GLU A 1 285 ? 15.163 21.133 5.307 1.00 35.81 285 GLU A N 1
ATOM 2305 C CA . GLU A 1 285 ? 14.718 21.251 3.911 1.00 35.81 285 GLU A CA 1
ATOM 2306 C C . GLU A 1 285 ? 15.793 20.741 2.927 1.00 35.81 285 GLU A C 1
ATOM 2308 O O . GLU A 1 285 ? 16.950 21.151 2.996 1.00 35.81 285 GLU A O 1
ATOM 2313 N N . MET A 1 286 ? 15.410 19.888 1.967 1.00 39.56 286 MET A N 1
ATOM 2314 C CA . MET A 1 286 ? 16.210 19.588 0.769 1.00 39.56 286 MET A CA 1
ATOM 2315 C C . MET A 1 286 ? 15.390 19.870 -0.498 1.00 39.56 286 MET A C 1
ATOM 2317 O O . MET A 1 286 ? 14.296 19.325 -0.676 1.00 39.56 286 MET A O 1
ATOM 2321 N N . ASP A 1 287 ? 15.924 20.717 -1.385 1.00 37.97 287 ASP A N 1
ATOM 2322 C CA . ASP A 1 287 ? 15.311 21.111 -2.659 1.00 37.97 287 ASP A CA 1
ATOM 2323 C C . ASP A 1 287 ? 16.002 20.409 -3.850 1.00 37.97 287 ASP A C 1
ATOM 2325 O O . ASP A 1 287 ? 17.185 20.616 -4.112 1.00 37.97 287 ASP A O 1
ATOM 2329 N N . TYR A 1 288 ? 15.255 19.579 -4.590 1.00 44.38 288 TYR A N 1
ATOM 2330 C CA . TYR A 1 288 ? 15.730 18.804 -5.751 1.00 44.38 288 TYR A CA 1
ATOM 2331 C C . TYR A 1 288 ? 15.275 19.390 -7.108 1.00 44.38 288 TYR A C 1
ATOM 2333 O O . TYR A 1 288 ? 15.157 18.670 -8.103 1.00 44.38 288 TYR A O 1
ATOM 2341 N N . ARG A 1 289 ? 14.940 20.684 -7.185 1.00 37.38 289 ARG A N 1
ATOM 2342 C CA . ARG A 1 289 ? 14.172 21.239 -8.320 1.00 37.38 289 ARG A CA 1
ATOM 2343 C C . ARG A 1 289 ? 14.892 21.442 -9.655 1.00 37.38 289 ARG A C 1
ATOM 2345 O O . ARG A 1 289 ? 14.204 21.736 -10.631 1.00 37.38 289 ARG A O 1
ATOM 2352 N N . THR A 1 290 ? 16.206 21.293 -9.787 1.00 36.47 290 THR A N 1
ATOM 2353 C CA . THR A 1 290 ? 16.886 21.811 -10.990 1.00 36.47 290 THR A CA 1
ATOM 2354 C C . THR A 1 290 ? 17.947 20.873 -11.550 1.00 36.47 290 THR A C 1
ATOM 2356 O O . THR A 1 290 ? 19.100 20.945 -11.147 1.00 36.47 290 THR A O 1
ATOM 2359 N N . GLN A 1 291 ? 17.600 20.042 -12.547 1.00 43.44 291 GLN A N 1
ATOM 2360 C CA . GLN A 1 291 ? 18.562 19.633 -13.586 1.00 43.44 291 GLN A CA 1
ATOM 2361 C C . GLN A 1 291 ? 17.914 18.942 -14.797 1.00 43.44 291 GLN A C 1
ATOM 2363 O O . GLN A 1 291 ? 17.077 18.048 -14.677 1.00 43.44 291 GLN A O 1
ATOM 2368 N N . SER A 1 292 ? 18.323 19.377 -15.991 1.00 45.72 292 SER A N 1
ATOM 2369 C CA . SER A 1 292 ? 17.968 18.779 -17.277 1.00 45.72 292 SER A CA 1
ATOM 2370 C C . SER A 1 292 ? 18.684 17.437 -17.487 1.00 45.72 292 SER A C 1
ATOM 2372 O O . SER A 1 292 ? 19.811 17.224 -17.036 1.00 45.72 292 SER A O 1
ATOM 2374 N N . LEU A 1 293 ? 18.011 16.514 -18.180 1.00 48.78 293 LEU A N 1
ATOM 2375 C CA . LEU A 1 293 ? 18.400 15.108 -18.339 1.00 48.78 293 LEU A CA 1
ATOM 2376 C C . LEU A 1 293 ? 19.478 14.917 -19.429 1.00 48.78 293 LEU A C 1
ATOM 2378 O O . LEU A 1 293 ? 19.182 14.417 -20.513 1.00 48.78 293 LEU A O 1
ATOM 2382 N N . SER A 1 294 ? 20.727 15.308 -19.162 1.00 56.81 294 SER A N 1
ATOM 2383 C CA . SER A 1 294 ? 21.890 14.860 -19.951 1.00 56.81 294 SER A CA 1
ATOM 2384 C C . SER A 1 294 ? 22.414 13.514 -19.422 1.00 56.81 294 SER A C 1
ATOM 2386 O O . SER A 1 294 ? 22.214 13.186 -18.252 1.00 56.81 294 SER A O 1
ATOM 2388 N N . SER A 1 295 ? 23.105 12.720 -20.248 1.00 53.88 295 SER A N 1
ATOM 2389 C CA . SER A 1 295 ? 23.711 11.444 -19.816 1.00 53.88 295 SER A CA 1
ATOM 2390 C C . SER A 1 295 ? 24.697 11.622 -18.651 1.00 53.88 295 SER A C 1
ATOM 2392 O O . SER A 1 295 ? 24.761 10.773 -17.764 1.00 53.88 295 SER A O 1
ATOM 2394 N N . GLN A 1 296 ? 25.406 12.752 -18.611 1.00 58.09 296 GLN A N 1
ATOM 2395 C CA . GLN A 1 296 ? 26.330 13.098 -17.533 1.00 58.09 296 GLN A CA 1
ATOM 2396 C C . GLN A 1 296 ? 25.594 13.461 -16.234 1.00 58.09 296 GLN A C 1
ATOM 2398 O O . GLN A 1 296 ? 25.937 12.937 -15.177 1.00 58.09 296 GLN A O 1
ATOM 2403 N N . ASN A 1 297 ? 24.512 14.242 -16.316 1.00 60.94 297 ASN A N 1
ATOM 2404 C CA . ASN A 1 297 ? 23.682 14.572 -15.151 1.00 60.94 297 ASN A CA 1
ATOM 2405 C C . ASN A 1 297 ? 22.986 13.327 -14.573 1.00 60.94 297 ASN A C 1
ATOM 2407 O O . ASN A 1 297 ? 22.814 13.220 -13.363 1.00 60.94 297 ASN A O 1
ATOM 2411 N N . MET A 1 298 ? 22.632 12.348 -15.414 1.00 60.34 298 MET A N 1
ATOM 2412 C CA . MET A 1 298 ? 22.032 11.081 -14.973 1.00 60.34 298 MET A CA 1
ATOM 2413 C C . MET A 1 298 ? 23.024 10.169 -14.242 1.00 60.34 298 MET A C 1
ATOM 2415 O O . MET A 1 298 ? 22.627 9.455 -13.323 1.00 60.34 298 MET A O 1
ATOM 2419 N N . ALA A 1 299 ? 24.306 10.192 -14.618 1.00 63.69 299 ALA A N 1
ATOM 2420 C CA . ALA A 1 299 ? 25.347 9.454 -13.906 1.00 63.69 299 ALA A CA 1
ATOM 2421 C C . ALA A 1 299 ? 25.588 10.046 -12.508 1.00 63.69 299 ALA A C 1
ATOM 2423 O O . ALA A 1 299 ? 25.587 9.303 -11.528 1.00 63.69 299 ALA A O 1
ATOM 2424 N N . THR A 1 300 ? 25.698 11.374 -12.407 1.00 65.94 300 THR A N 1
ATOM 2425 C CA . THR A 1 300 ? 25.817 12.084 -11.123 1.00 65.94 300 THR A CA 1
ATOM 2426 C C . THR A 1 300 ? 24.585 11.869 -10.243 1.00 65.94 300 THR A C 1
ATOM 2428 O O . THR A 1 300 ? 24.724 11.535 -9.070 1.00 65.94 300 THR A O 1
ATOM 2431 N N . ALA A 1 301 ? 23.378 11.966 -10.810 1.00 63.34 301 ALA A N 1
ATOM 2432 C CA . ALA A 1 301 ? 22.138 11.714 -10.080 1.00 63.34 301 ALA A CA 1
ATOM 2433 C C . ALA A 1 301 ? 22.024 10.262 -9.589 1.00 63.34 301 ALA A C 1
ATOM 2435 O O . ALA A 1 301 ? 21.507 10.028 -8.502 1.00 63.34 301 ALA A O 1
ATOM 2436 N N . PHE A 1 302 ? 22.513 9.280 -10.356 1.00 67.00 302 PHE A N 1
ATOM 2437 C CA . PHE A 1 302 ? 22.526 7.885 -9.916 1.00 67.00 302 PHE A CA 1
ATOM 2438 C C . PHE A 1 302 ? 23.479 7.664 -8.736 1.00 67.00 302 PHE A C 1
ATOM 2440 O O . PHE A 1 302 ? 23.083 6.995 -7.788 1.00 67.00 302 PHE A O 1
ATOM 2447 N N . VAL A 1 303 ? 24.693 8.228 -8.769 1.00 72.50 303 VAL A N 1
ATOM 2448 C CA . VAL A 1 303 ? 25.644 8.135 -7.644 1.00 72.50 303 VAL A CA 1
ATOM 2449 C C . VAL A 1 303 ? 25.052 8.782 -6.393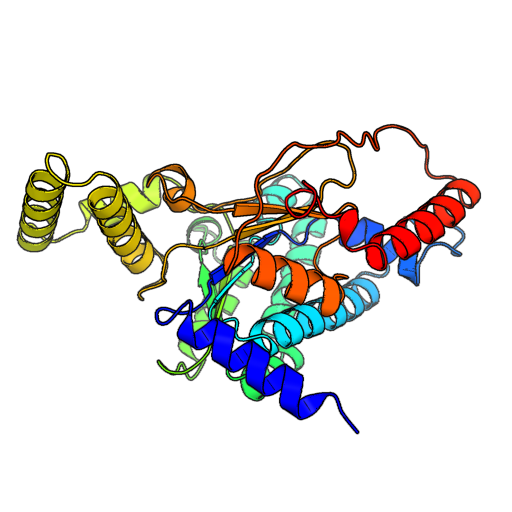 1.00 72.50 303 VAL A C 1
ATOM 2451 O O . VAL A 1 303 ? 24.947 8.112 -5.372 1.00 72.50 303 VAL A O 1
ATOM 2454 N N . ALA A 1 304 ? 24.541 10.011 -6.511 1.00 66.88 304 ALA A N 1
ATOM 2455 C CA . ALA A 1 304 ? 23.882 10.701 -5.404 1.00 66.88 304 ALA A CA 1
ATOM 2456 C C . ALA A 1 304 ? 22.676 9.911 -4.863 1.00 66.88 304 ALA A C 1
ATOM 2458 O O . ALA A 1 304 ? 22.481 9.805 -3.659 1.00 66.88 304 ALA A O 1
ATOM 2459 N N . MET A 1 305 ? 21.870 9.298 -5.737 1.00 67.69 305 MET A N 1
ATOM 2460 C CA . MET A 1 305 ? 20.755 8.448 -5.312 1.00 67.69 305 MET A CA 1
ATOM 2461 C C . MET A 1 305 ? 21.233 7.190 -4.572 1.00 67.69 305 MET A C 1
ATOM 2463 O O . MET A 1 305 ? 20.603 6.805 -3.594 1.00 67.69 305 MET A O 1
ATOM 2467 N N . GLN A 1 306 ? 22.308 6.532 -5.024 1.00 72.44 306 GLN A N 1
ATOM 2468 C CA . GLN A 1 306 ? 22.858 5.357 -4.335 1.00 72.44 306 GLN A CA 1
ATOM 2469 C C . GLN A 1 306 ? 23.403 5.725 -2.952 1.00 72.44 306 GLN A C 1
ATOM 2471 O O . GLN A 1 306 ? 23.098 5.025 -1.991 1.00 72.44 306 GLN A O 1
ATOM 2476 N N . GLU A 1 307 ? 24.117 6.847 -2.839 1.00 70.75 307 GLU A N 1
ATOM 2477 C CA . GLU A 1 307 ? 24.582 7.383 -1.553 1.00 70.75 307 GLU A CA 1
ATOM 2478 C C . GLU A 1 307 ? 23.406 7.646 -0.602 1.00 70.75 307 GLU A C 1
ATOM 2480 O O . GLU A 1 307 ? 23.442 7.220 0.547 1.00 70.75 307 GLU A O 1
ATOM 2485 N N . LEU A 1 308 ? 22.314 8.240 -1.096 1.00 67.31 308 LEU A N 1
ATOM 2486 C CA . LEU A 1 308 ? 21.112 8.500 -0.294 1.00 67.31 308 LEU A CA 1
ATOM 2487 C C . LEU A 1 308 ? 20.346 7.226 0.100 1.00 67.31 308 LEU A C 1
ATOM 2489 O O . LEU A 1 308 ? 19.711 7.189 1.149 1.00 67.31 308 LEU A O 1
ATOM 2493 N N . ILE A 1 309 ? 20.371 6.170 -0.720 1.00 67.12 309 ILE A N 1
ATOM 2494 C CA . ILE A 1 309 ? 19.771 4.872 -0.355 1.00 67.12 309 ILE A CA 1
ATOM 2495 C C . ILE A 1 309 ? 20.517 4.236 0.826 1.00 67.12 309 ILE A C 1
ATOM 2497 O O . ILE A 1 309 ? 19.899 3.545 1.641 1.00 67.12 309 ILE A O 1
ATOM 2501 N N . ASP A 1 310 ? 21.829 4.456 0.904 1.00 75.12 310 ASP A N 1
ATOM 2502 C CA . ASP A 1 310 ? 22.687 3.974 1.986 1.00 75.12 310 ASP A CA 1
ATOM 2503 C C . ASP A 1 310 ? 22.731 4.907 3.205 1.00 75.12 310 ASP A C 1
ATOM 2505 O O . ASP A 1 310 ? 23.039 4.451 4.307 1.00 75.12 310 ASP A O 1
ATOM 2509 N N . ASP A 1 311 ? 22.359 6.175 3.039 1.00 74.38 311 ASP A N 1
ATOM 2510 C CA . ASP A 1 311 ? 22.240 7.157 4.115 1.00 74.38 311 ASP A CA 1
ATOM 2511 C C . ASP A 1 311 ? 20.828 7.165 4.725 1.00 74.38 311 ASP A C 1
ATOM 2513 O O . ASP A 1 311 ? 19.912 7.847 4.256 1.00 74.38 311 ASP A O 1
ATOM 2517 N N . PHE A 1 312 ? 20.642 6.412 5.810 1.00 76.25 312 PHE A N 1
ATOM 2518 C CA . PHE A 1 312 ? 19.356 6.335 6.510 1.00 76.25 312 PHE A CA 1
ATOM 2519 C C . PHE A 1 312 ? 18.929 7.658 7.157 1.00 76.25 312 PHE A C 1
ATOM 2521 O O . PHE A 1 312 ? 17.730 7.854 7.362 1.00 76.25 312 PHE A O 1
ATOM 2528 N N . ASP A 1 313 ? 19.862 8.568 7.447 1.00 72.12 313 ASP A N 1
ATOM 2529 C CA . ASP A 1 313 ? 19.535 9.866 8.041 1.00 72.12 313 ASP A CA 1
ATOM 2530 C C . ASP A 1 313 ? 18.910 10.819 7.001 1.00 72.12 313 ASP A C 1
ATOM 2532 O O . ASP A 1 313 ? 18.188 11.753 7.357 1.00 72.12 313 ASP A O 1
ATOM 2536 N N . SER A 1 314 ? 19.072 10.535 5.705 1.00 66.50 314 SER A N 1
ATOM 2537 C CA . SER A 1 314 ? 18.461 11.309 4.615 1.00 66.50 314 SER A CA 1
ATOM 2538 C C . SER A 1 314 ? 16.935 11.150 4.485 1.00 66.50 314 SER A C 1
ATOM 2540 O O . SER A 1 314 ? 16.296 11.862 3.704 1.00 66.50 314 SER A O 1
ATOM 2542 N N . ILE A 1 315 ? 16.323 10.224 5.233 1.00 69.88 315 ILE A N 1
ATOM 2543 C CA . ILE A 1 315 ? 14.875 9.991 5.214 1.00 69.88 315 ILE A CA 1
ATOM 2544 C C . ILE A 1 315 ? 14.185 11.049 6.077 1.00 69.88 315 ILE A C 1
ATOM 2546 O O . ILE A 1 315 ? 14.256 11.032 7.308 1.00 69.88 315 ILE A O 1
ATOM 2550 N N . LEU A 1 316 ? 13.446 11.942 5.422 1.00 66.62 316 LEU A N 1
ATOM 2551 C CA . LEU A 1 316 ? 12.642 12.955 6.097 1.00 66.62 316 LEU A CA 1
ATOM 2552 C C . LEU A 1 316 ? 11.575 12.268 6.953 1.00 66.62 316 LEU A C 1
ATOM 2554 O O . LEU A 1 316 ? 10.846 11.403 6.466 1.00 66.62 316 LEU A O 1
ATOM 2558 N N . GLY A 1 317 ? 11.495 12.655 8.224 1.00 58.09 317 GLY A N 1
ATOM 2559 C CA . GLY A 1 317 ? 10.667 12.003 9.243 1.00 58.09 317 GLY A CA 1
ATOM 2560 C C . GLY A 1 317 ? 11.458 11.108 10.207 1.00 58.09 317 GLY A C 1
ATOM 2561 O O . GLY A 1 317 ? 10.969 10.872 11.310 1.00 58.09 317 GLY A O 1
ATOM 2562 N N . LEU A 1 318 ? 12.671 10.660 9.832 1.00 50.47 318 LEU A N 1
ATOM 2563 C CA . LEU A 1 318 ? 13.640 10.014 10.743 1.00 50.47 318 LEU A CA 1
ATOM 2564 C C . LEU A 1 318 ? 14.626 11.004 11.344 1.00 50.47 318 LEU A C 1
ATOM 2566 O O . LEU A 1 318 ? 15.104 10.813 12.465 1.00 50.47 318 LEU A O 1
ATOM 2570 N N . THR A 1 319 ? 14.972 12.026 10.571 1.00 48.81 319 THR A N 1
ATOM 2571 C CA . THR A 1 319 ? 15.877 13.073 11.007 1.00 48.81 319 THR A CA 1
ATOM 2572 C C . THR A 1 319 ? 15.167 14.048 11.932 1.00 48.81 319 THR A C 1
ATOM 2574 O O . THR A 1 319 ? 13.971 14.306 11.779 1.00 48.81 319 THR A O 1
ATOM 2577 N N . LYS A 1 320 ? 15.962 14.453 12.928 1.00 44.78 320 LYS A N 1
ATOM 2578 C CA . LYS A 1 320 ? 15.641 15.178 14.160 1.00 44.78 320 LYS A CA 1
ATOM 2579 C C . LYS A 1 320 ? 14.717 16.343 14.011 1.00 44.78 320 LYS A C 1
ATOM 2581 O O . LYS A 1 320 ? 14.493 16.807 12.886 1.00 44.78 320 LYS A O 1
#

Organism: NCBI:txid458